Protein AF-A0A7X3KID8-F1 (afdb_monomer)

Nearest PDB structures (foldseek):
  5fii-assembly1_C  TM=5.928E-01  e=1.570E-01  Homo sapiens
  1u8s-assembly1_B  TM=3.971E-01  e=4.363E-02  Vibrio cholerae
  4rbv-assembly2_C  TM=5.758E-01  e=2.565E+00  Salmonella enterica subsp. enterica serovar Typhimurium str. LT2
  3ab4-assembly1_A  TM=4.131E-01  e=4.744E-01  Corynebacterium glutamicum
  3ab4-assembly1_B  TM=3.928E-01  e=7.129E-01  Corynebacterium glutamicum

Secondary structure (DSSP, 8-state):
-PPPP--HHHHHTTHHHHHHHHTT--TT--PPEEEEE-S--SS----SS---S--------S---SSTTT-TT--EE-TTS-EE-HHHHHHTTEEEEEESS--SSTTSPP--EEEEEEEEE-SEEEEEESSHHHHHHHHHHHHH-TT--EEEEEEEE-TTS-EEEEEEE-HHHHHHHHHHHHHHTHHHHTTSEEEE-SSEEEEEEEEEEE-HHHHHHHHHHHHHHTT--TTTT-TT-EEEPTTSEE-SSTTS-EE-EEEE---SSPBPHHHHHHHTT----PPP-------TTSSHHHHHHHHHHSSSSSSS---

Solvent-accessible surface area (backbone atoms only — not comparable to full-atom values): 18826 Å² total; per-residue (Å²): 132,86,79,77,82,90,56,75,70,77,68,33,44,53,38,41,58,51,52,44,45,69,47,70,56,56,98,85,60,57,77,52,72,47,79,42,76,36,50,73,66,85,79,71,92,74,74,99,70,88,84,90,77,88,78,87,87,78,90,80,85,83,92,84,74,67,70,85,79,44,48,84,87,67,86,46,60,46,100,81,71,43,80,48,65,59,68,63,43,35,74,72,27,20,23,54,27,34,38,66,33,49,34,81,44,97,88,50,69,67,83,41,31,24,49,49,57,44,48,37,65,62,30,65,47,77,51,76,26,84,43,70,68,60,44,50,52,54,50,49,56,45,72,69,36,87,81,54,46,68,69,47,78,46,78,48,69,48,101,84,64,30,37,33,44,39,36,34,43,27,72,69,43,30,54,51,50,48,54,53,50,48,67,74,39,38,90,81,46,69,59,26,27,30,32,39,45,91,45,33,37,37,40,32,48,36,32,46,85,23,55,66,85,55,42,44,29,46,31,45,32,49,15,60,76,68,71,21,52,77,79,62,41,54,68,76,46,62,41,79,46,32,54,40,43,44,18,54,43,75,96,62,58,31,75,20,34,73,78,37,80,36,55,90,74,56,39,42,69,67,57,52,34,58,78,64,68,51,75,50,70,71,81,76,76,76,71,82,74,71,66,78,74,69,62,59,58,57,58,55,55,56,61,59,62,68,65,70,75,74,82,81,79,80,133

Sequence (315 aa):
MAAKPYNPMKQYGDHAYQFIKKLGSQKNDRLRFLLVHDAVRRNDYYSASSAFTTFPTMRLQKPFYSLESTSSKLKLLTKRNKPVHVLKHNRNGYAVFMEINDRETKTRSFKTARAQFIDVDLNKISYKFPTKRQLHQSINNILTDPTEQISSFSISRDNKGQYRMLAQRSRRRVAALKQSFLARHEDDINDTMIVETKNGYHIYWVLKDGSLSNFVPIQKALAQKFNSDPMITNLSRAMRIPGFYHMKNPESPFMVKVKQWGRDEPFTQEELVQSLALNPVYATKKGNKVSKRRKVSKLRALRRRGRMSRAKVGR

Foldseek 3Di:
DDDDDDDPLLVFLCQQVLLCVLLVDDPPFDWDKDWAQQADDPDDDDDPDDDPDDDDDDDDDDDDDRNVVRNPPDFDADPVRHTDPVQVSLLVRIFMKIQSFGDRDPPGDTPAQQWQKFADFQFKDKDKALDPVVVVVVVVVLVPPPLFAWDDWDWDADPVRIIMIITTGDQVSLVVVQVVLCVVCVQLQVQWWWKDDSRHIMTIQGADRHDPQVQQQLSQQVCVLSVGDNVSRDSRDIDGGASGWNRNPVVDIDGTHTPDSGHDDGDHSVNSCVSSVTDGDHDDDPPPPPPPVVPVVVVVVVVVVVVVVPPPDDD

Mean predicted aligned error: 12.54 Å

pLDDT: mean 77.85, std 22.41, range [27.14, 98.62]

Structure (mmCIF, N/CA/C/O backbone):
data_AF-A0A7X3KID8-F1
#
_entry.id   AF-A0A7X3KID8-F1
#
loop_
_atom_site.group_PDB
_atom_site.id
_atom_site.type_symbol
_atom_site.label_atom_id
_atom_site.label_alt_id
_atom_site.label_comp_id
_atom_site.label_asym_id
_atom_site.label_entity_id
_atom_site.label_seq_id
_atom_site.pdbx_PDB_ins_code
_atom_site.Cartn_x
_atom_site.Cartn_y
_atom_site.Cartn_z
_atom_site.occupancy
_atom_site.B_iso_or_equiv
_atom_site.auth_seq_id
_atom_site.auth_comp_id
_atom_site.auth_asym_id
_atom_site.auth_atom_id
_atom_site.pdbx_PDB_model_num
ATOM 1 N N . MET A 1 1 ? -36.536 -18.687 -12.209 1.00 37.66 1 MET A N 1
ATOM 2 C CA . MET A 1 1 ? -36.162 -17.396 -11.584 1.00 37.66 1 MET A CA 1
ATOM 3 C C . MET A 1 1 ? -34.956 -16.837 -12.324 1.00 37.66 1 MET A C 1
ATOM 5 O O . MET A 1 1 ? -33.894 -17.437 -12.255 1.00 37.66 1 MET A O 1
ATOM 9 N N . ALA A 1 2 ? -35.116 -15.760 -13.096 1.00 33.47 2 ALA A N 1
ATOM 10 C CA . ALA A 1 2 ? -34.002 -15.162 -13.833 1.00 33.47 2 ALA A CA 1
ATOM 11 C C . ALA A 1 2 ? -33.022 -14.494 -12.854 1.00 33.47 2 ALA A C 1
ATOM 13 O O . ALA A 1 2 ? -33.423 -13.652 -12.045 1.00 33.47 2 ALA A O 1
ATOM 14 N N . ALA A 1 3 ? -31.747 -14.888 -12.905 1.00 38.81 3 ALA A N 1
ATOM 15 C CA . ALA A 1 3 ? -30.688 -14.259 -12.128 1.00 38.81 3 ALA A CA 1
ATOM 16 C C . ALA A 1 3 ? -30.622 -12.764 -12.478 1.00 38.81 3 ALA A C 1
ATOM 18 O O . ALA A 1 3 ? -30.514 -12.391 -13.647 1.00 38.81 3 ALA A O 1
ATOM 19 N N . LYS A 1 4 ? -30.721 -11.897 -11.462 1.00 36.78 4 LYS A N 1
ATOM 20 C CA . LYS A 1 4 ? -30.583 -10.445 -11.643 1.00 36.78 4 LYS A CA 1
ATOM 21 C C . LYS A 1 4 ? -29.231 -10.139 -12.307 1.00 36.78 4 LYS A C 1
ATOM 23 O O . LYS A 1 4 ? -28.229 -10.733 -11.908 1.00 36.78 4 LYS A O 1
ATOM 28 N N . PRO A 1 5 ? -29.169 -9.195 -13.262 1.00 38.47 5 PRO A N 1
ATOM 29 C CA . PRO A 1 5 ? -27.927 -8.870 -13.950 1.00 38.47 5 PRO A CA 1
ATOM 30 C C . PRO A 1 5 ? -26.859 -8.385 -12.959 1.00 38.47 5 PRO A C 1
ATOM 32 O O . PRO A 1 5 ? -27.107 -7.521 -12.112 1.00 38.47 5 PRO A O 1
ATOM 35 N N . TYR A 1 6 ? -25.665 -8.967 -13.075 1.00 37.97 6 TYR A N 1
ATOM 36 C CA . TYR A 1 6 ? -24.471 -8.650 -12.296 1.00 37.97 6 TYR A CA 1
ATOM 37 C C . TYR A 1 6 ? -24.104 -7.166 -12.463 1.00 37.97 6 TYR A C 1
ATOM 39 O O . TYR A 1 6 ? -23.760 -6.720 -13.556 1.00 37.97 6 TYR A O 1
ATOM 47 N N . ASN A 1 7 ? -24.196 -6.385 -11.380 1.00 42.44 7 ASN A N 1
ATOM 48 C CA . ASN A 1 7 ? -23.887 -4.952 -11.373 1.00 42.44 7 ASN A CA 1
ATOM 49 C C . ASN A 1 7 ? -22.718 -4.656 -10.412 1.00 42.44 7 ASN A C 1
ATOM 51 O O . ASN A 1 7 ? -22.954 -4.423 -9.221 1.00 42.44 7 ASN A O 1
ATOM 55 N N . PRO A 1 8 ? -21.469 -4.605 -10.915 1.00 38.56 8 PRO A N 1
ATOM 56 C CA . PRO A 1 8 ? -20.278 -4.323 -10.109 1.00 38.56 8 PRO A CA 1
ATOM 57 C C . PRO A 1 8 ? -20.361 -3.007 -9.324 1.00 38.56 8 PRO A C 1
ATOM 59 O O . PRO A 1 8 ? -19.778 -2.884 -8.251 1.00 38.56 8 PRO A O 1
ATOM 62 N N . MET A 1 9 ? -21.098 -2.004 -9.820 1.00 41.16 9 MET A N 1
ATOM 63 C CA . MET A 1 9 ? -21.150 -0.679 -9.189 1.00 41.16 9 MET A CA 1
ATOM 64 C C . MET A 1 9 ? -22.002 -0.638 -7.916 1.00 41.16 9 MET A C 1
ATOM 66 O O . MET A 1 9 ? -21.758 0.206 -7.057 1.00 41.16 9 MET A O 1
ATOM 70 N N . LYS A 1 10 ? -22.957 -1.565 -7.751 1.00 45.34 10 LYS A N 1
ATOM 71 C CA . LYS A 1 10 ? -23.735 -1.707 -6.507 1.00 45.34 10 LYS A CA 1
ATOM 72 C C . LYS A 1 10 ? -22.890 -2.283 -5.361 1.00 45.34 10 LYS A C 1
ATOM 74 O O . LYS A 1 10 ? -23.214 -2.068 -4.200 1.00 45.34 10 LYS A O 1
ATOM 79 N N . GLN A 1 11 ? -21.804 -2.986 -5.691 1.00 51.78 11 GLN A N 1
ATOM 80 C CA . GLN A 1 11 ? -20.970 -3.719 -4.739 1.00 51.78 11 GLN A CA 1
ATOM 81 C C . GLN A 1 11 ? -20.045 -2.797 -3.927 1.00 51.78 11 GLN A C 1
ATOM 83 O O . GLN A 1 11 ? -19.791 -3.070 -2.761 1.00 51.78 11 GLN A O 1
ATOM 88 N N . TYR A 1 12 ? -19.574 -1.681 -4.503 1.00 60.44 12 TYR A N 1
ATOM 89 C CA . TYR A 1 12 ? -18.468 -0.900 -3.924 1.00 60.44 12 TYR A CA 1
ATOM 90 C C . TYR A 1 12 ? -18.865 0.353 -3.131 1.00 60.44 12 TYR A C 1
ATOM 92 O O . TYR A 1 12 ? -18.010 0.919 -2.452 1.00 60.44 12 TYR A O 1
ATOM 100 N N . GLY A 1 13 ? -20.131 0.786 -3.173 1.00 60.62 13 GLY A N 1
ATOM 101 C CA . GLY A 1 13 ? -20.575 2.028 -2.515 1.00 60.62 13 GLY A CA 1
ATOM 102 C C . GLY A 1 13 ? -20.346 2.044 -0.998 1.00 60.62 13 GLY A C 1
ATOM 103 O O . GLY A 1 13 ? -19.992 3.074 -0.429 1.00 60.62 13 GLY A O 1
ATOM 104 N N . ASP A 1 14 ? -20.441 0.871 -0.369 1.00 72.69 14 ASP A N 1
ATOM 105 C CA . ASP A 1 14 ? -20.213 0.688 1.066 1.00 72.69 14 ASP A CA 1
ATOM 106 C C . ASP A 1 14 ? -18.771 0.298 1.417 1.00 72.69 14 ASP A C 1
ATOM 108 O O . ASP A 1 14 ? -18.419 0.281 2.597 1.00 72.69 14 ASP A O 1
ATOM 112 N N . HIS A 1 15 ? -17.910 0.006 0.433 1.00 84.75 15 HIS A N 1
ATOM 113 C CA . HIS A 1 15 ? -16.570 -0.517 0.708 1.00 84.75 15 HIS A CA 1
ATOM 114 C C . HIS A 1 15 ? -15.739 0.440 1.560 1.00 84.75 15 HIS A C 1
ATOM 116 O O . HIS A 1 15 ? -15.060 -0.013 2.473 1.00 84.75 15 HIS A O 1
ATOM 122 N N . ALA A 1 16 ? -15.812 1.749 1.303 1.00 84.44 16 ALA A N 1
ATOM 123 C CA . ALA A 1 16 ? -15.099 2.739 2.106 1.00 84.44 16 ALA A CA 1
ATOM 124 C C . ALA A 1 16 ? -15.536 2.688 3.579 1.00 84.44 16 ALA A C 1
ATOM 126 O O . ALA A 1 16 ? -14.699 2.661 4.478 1.00 84.44 16 ALA A O 1
ATOM 127 N N . TYR A 1 17 ? -16.847 2.637 3.826 1.00 83.69 17 TYR A N 1
ATOM 128 C CA . TYR A 1 17 ? -17.409 2.591 5.173 1.00 83.69 17 TYR A CA 1
ATOM 129 C C . TYR A 1 17 ? -17.052 1.284 5.892 1.00 83.69 17 TYR A C 1
ATOM 131 O O . TYR A 1 17 ? -16.573 1.320 7.023 1.00 83.69 17 TYR A O 1
ATOM 139 N N . GLN A 1 18 ? -17.222 0.139 5.228 1.00 87.62 18 GLN A N 1
ATOM 140 C CA . GLN A 1 18 ? -16.898 -1.165 5.811 1.00 87.62 18 GLN A CA 1
ATOM 141 C C . GLN A 1 18 ? -15.394 -1.327 6.049 1.00 87.62 18 GLN A C 1
ATOM 143 O O . GLN A 1 18 ? -14.999 -1.859 7.078 1.00 87.62 18 GLN A O 1
ATOM 148 N N . PHE A 1 19 ? -14.548 -0.794 5.164 1.00 91.44 19 PHE A N 1
ATOM 149 C CA . PHE A 1 19 ? -13.093 -0.747 5.345 1.00 91.44 19 PHE A CA 1
ATOM 150 C C . PHE A 1 19 ? -12.707 0.036 6.597 1.00 91.44 19 PHE A C 1
ATOM 152 O O . PHE A 1 19 ? -11.942 -0.445 7.428 1.00 91.44 19 PHE A O 1
ATOM 159 N N . ILE A 1 20 ? -13.294 1.218 6.772 1.00 88.12 20 ILE A N 1
ATOM 160 C CA . ILE A 1 20 ? -13.081 2.049 7.958 1.00 88.12 20 ILE A CA 1
ATOM 161 C C . ILE A 1 20 ? -13.555 1.331 9.229 1.00 88.12 20 ILE A C 1
ATOM 163 O O . ILE A 1 20 ? -12.844 1.333 10.237 1.00 88.12 20 ILE A O 1
ATOM 167 N N . LYS A 1 21 ? -14.725 0.683 9.174 1.00 87.56 21 LYS A N 1
ATOM 168 C CA . LYS A 1 21 ? -15.266 -0.109 10.284 1.00 87.56 21 LYS A CA 1
ATOM 169 C C . LYS A 1 21 ? -14.356 -1.292 10.626 1.00 87.56 21 LYS A C 1
ATOM 171 O O . LYS A 1 21 ? -14.076 -1.508 11.800 1.00 87.56 21 LYS A O 1
ATOM 176 N N . LYS A 1 22 ? -13.853 -2.019 9.621 1.00 92.00 22 LYS A N 1
ATOM 177 C CA . LYS A 1 22 ? -12.941 -3.160 9.799 1.00 92.00 22 LYS A CA 1
ATOM 178 C C . LYS A 1 22 ? -11.612 -2.735 10.424 1.00 92.00 22 LYS A C 1
ATOM 180 O O . LYS A 1 22 ? -11.078 -3.478 11.228 1.00 92.00 22 LYS A O 1
ATOM 185 N N . LEU A 1 23 ? -11.135 -1.513 10.166 1.00 91.56 23 LEU A N 1
ATOM 186 C CA . LEU A 1 23 ? -9.992 -0.905 10.873 1.00 91.56 23 LEU A CA 1
ATOM 187 C C . LEU A 1 23 ? -10.287 -0.521 12.344 1.00 91.56 23 LEU A C 1
ATOM 189 O O . LEU A 1 23 ? -9.485 0.173 12.972 1.00 91.56 23 LEU A O 1
ATOM 193 N N . GLY A 1 24 ? -11.445 -0.898 12.893 1.00 86.62 24 GLY A N 1
ATOM 194 C CA . GLY A 1 24 ? -11.832 -0.611 14.277 1.00 86.62 24 GLY A CA 1
ATOM 195 C C . GLY A 1 24 ? -12.160 0.862 14.535 1.00 86.62 24 GLY A C 1
ATOM 196 O O . GLY A 1 24 ? -12.045 1.332 15.667 1.00 86.62 24 GLY A O 1
ATOM 197 N N . SER A 1 25 ? -12.517 1.624 13.494 1.00 82.56 25 SER A N 1
ATOM 198 C CA . SER A 1 25 ? -12.883 3.039 13.648 1.00 82.56 25 SER A CA 1
ATOM 199 C C . SER A 1 25 ? -14.266 3.178 14.280 1.00 82.56 25 SER A C 1
ATOM 201 O O . SER A 1 25 ? -15.235 2.575 13.817 1.00 82.56 25 SER A O 1
ATOM 203 N N . GLN A 1 26 ? -14.359 4.002 15.320 1.00 72.19 26 GLN A N 1
ATOM 204 C CA . GLN A 1 26 ? -15.586 4.282 16.057 1.00 72.19 26 GLN A CA 1
ATOM 205 C C . GLN A 1 26 ? -16.342 5.469 15.449 1.00 72.19 26 GLN A C 1
ATOM 207 O O . GLN A 1 26 ? -15.783 6.298 14.731 1.00 72.19 26 GLN A O 1
ATOM 212 N N . LYS A 1 27 ? -17.639 5.587 15.767 1.00 68.44 27 LYS A N 1
ATOM 213 C CA . LYS A 1 27 ? -18.542 6.612 15.203 1.00 68.44 27 LYS A CA 1
ATOM 214 C C . LYS A 1 27 ? -18.042 8.054 15.387 1.00 68.44 27 LYS A C 1
ATOM 216 O O . LYS A 1 27 ? -18.333 8.902 14.547 1.00 68.44 27 LYS A O 1
ATOM 221 N N . ASN A 1 28 ? -17.301 8.320 16.462 1.00 68.88 28 ASN A N 1
ATOM 222 C CA . ASN A 1 28 ? -16.820 9.657 16.819 1.00 68.88 28 ASN A CA 1
ATOM 223 C C . ASN A 1 28 ? -15.339 9.886 16.470 1.00 68.88 28 ASN A C 1
ATOM 225 O O . ASN A 1 28 ? -14.797 10.948 16.786 1.00 68.88 28 ASN A O 1
ATOM 229 N N . ASP A 1 29 ? -14.685 8.922 15.817 1.00 71.62 29 ASP A N 1
ATOM 230 C CA . ASP A 1 29 ? -13.279 9.044 15.448 1.00 71.62 29 ASP A CA 1
ATOM 231 C C . ASP A 1 29 ? -13.085 10.104 14.359 1.00 71.62 29 ASP A C 1
ATOM 233 O O . ASP A 1 29 ? -13.835 10.203 13.383 1.00 71.62 29 ASP A O 1
ATOM 237 N N . ARG A 1 30 ? -12.029 10.910 14.507 1.00 72.12 30 ARG A N 1
ATOM 238 C CA . ARG A 1 30 ? -11.655 11.931 13.522 1.00 72.12 30 ARG A CA 1
ATOM 239 C C . ARG A 1 30 ? -10.640 11.368 12.541 1.00 72.12 30 ARG A C 1
ATOM 241 O O . ARG A 1 30 ? -9.434 11.488 12.730 1.00 72.12 30 ARG A O 1
ATOM 248 N N . LEU A 1 31 ? -11.142 10.817 11.445 1.00 78.81 31 LEU A N 1
ATOM 249 C CA . LEU A 1 31 ? -10.305 10.285 10.375 1.00 78.81 31 LEU A CA 1
ATOM 250 C C . LEU A 1 31 ? -9.796 11.394 9.452 1.00 78.81 31 LEU A C 1
ATOM 252 O O . LEU A 1 31 ? -10.515 12.334 9.097 1.00 78.81 31 LEU A O 1
ATOM 256 N N . ARG A 1 32 ? -8.533 11.283 9.034 1.00 81.38 32 ARG A N 1
ATOM 257 C CA . ARG A 1 32 ? -7.894 12.271 8.161 1.00 81.38 32 ARG A CA 1
ATOM 258 C C . ARG A 1 32 ? -7.859 11.776 6.728 1.00 81.38 32 ARG A C 1
ATOM 260 O O . ARG A 1 32 ? -7.153 10.824 6.413 1.00 81.38 32 ARG A O 1
ATOM 267 N N . PHE A 1 33 ? -8.560 12.497 5.860 1.00 84.19 33 PHE A N 1
ATOM 268 C CA . PHE A 1 33 ? -8.566 12.256 4.424 1.00 84.19 33 PHE A CA 1
ATOM 269 C C . PHE A 1 33 ? -7.710 13.284 3.688 1.00 84.19 33 PHE A C 1
ATOM 271 O O . PHE A 1 33 ? -7.616 14.447 4.095 1.00 84.19 33 PHE A O 1
ATOM 278 N N . LEU A 1 34 ? -7.099 12.854 2.588 1.00 84.06 34 LEU A N 1
ATOM 279 C CA . LEU A 1 34 ? -6.395 13.716 1.650 1.00 84.06 34 LEU A CA 1
ATOM 280 C C . LEU A 1 34 ? -6.985 13.518 0.257 1.00 84.06 34 LEU A C 1
ATOM 282 O O . LEU A 1 34 ? -7.143 12.390 -0.206 1.00 84.06 34 LEU A O 1
ATOM 286 N N . LEU A 1 35 ? -7.287 14.631 -0.406 1.00 82.44 35 LEU A N 1
ATOM 287 C CA . LEU A 1 35 ? -7.651 14.657 -1.816 1.00 82.44 35 LEU A CA 1
ATOM 288 C C . LEU A 1 35 ? -6.434 15.139 -2.594 1.00 82.44 35 LEU A C 1
ATOM 290 O O . LEU A 1 35 ? -5.970 16.259 -2.383 1.00 82.44 35 LEU A O 1
ATOM 294 N N . VAL A 1 36 ? -5.912 14.288 -3.468 1.00 81.94 36 VAL A N 1
ATOM 295 C CA . VAL A 1 36 ? -4.728 14.585 -4.279 1.00 81.94 36 VAL A CA 1
ATOM 296 C C . VAL A 1 36 ? -5.147 14.570 -5.736 1.00 81.94 36 VAL A C 1
ATOM 298 O O . VAL A 1 36 ? -5.698 13.574 -6.195 1.00 81.94 36 VAL A O 1
ATOM 301 N N . HIS A 1 37 ? -4.920 15.667 -6.458 1.00 81.38 37 HIS A N 1
ATOM 302 C CA . HIS A 1 37 ? -5.191 15.699 -7.891 1.00 81.38 37 HIS A CA 1
ATOM 303 C C . HIS A 1 37 ? -4.192 14.780 -8.596 1.00 81.38 37 HIS A C 1
ATOM 305 O O . HIS A 1 37 ? -2.991 15.037 -8.596 1.00 81.38 37 HIS A O 1
ATOM 311 N N . ASP A 1 38 ? -4.691 13.672 -9.127 1.00 66.44 38 ASP A N 1
ATOM 312 C CA . ASP A 1 38 ? -3.869 12.525 -9.508 1.00 66.44 38 ASP A CA 1
ATOM 313 C C . ASP A 1 38 ? -3.385 12.656 -10.968 1.00 66.44 38 ASP A C 1
ATOM 315 O O . ASP A 1 38 ? -2.342 12.109 -11.332 1.00 66.44 38 ASP A O 1
ATOM 319 N N . ALA A 1 39 ? -4.117 13.402 -11.808 1.00 59.53 39 ALA A N 1
ATOM 320 C CA . ALA A 1 39 ? -3.765 13.611 -13.208 1.00 59.53 39 ALA A CA 1
ATOM 321 C C . ALA A 1 39 ? -2.534 14.521 -13.335 1.00 59.53 39 ALA A C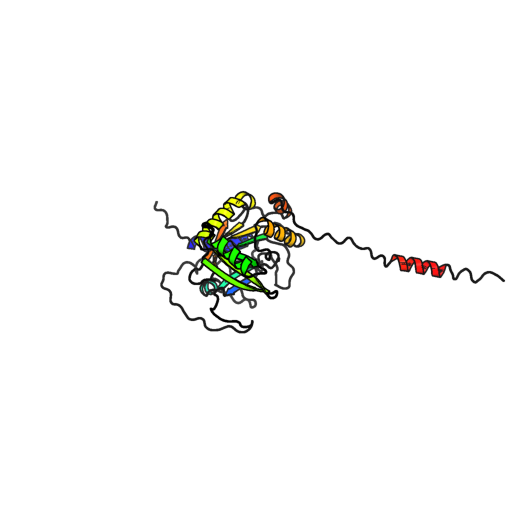 1
ATOM 323 O O . ALA A 1 39 ? -2.536 15.673 -12.894 1.00 59.53 39 ALA A O 1
ATOM 324 N N . VAL A 1 40 ? -1.486 13.983 -13.958 1.00 49.72 40 VAL A N 1
ATOM 325 C CA . VAL A 1 40 ? -0.279 14.719 -14.340 1.00 49.72 40 VAL A CA 1
ATOM 326 C C . VAL A 1 40 ? -0.681 15.744 -15.402 1.00 49.72 40 VAL A C 1
ATOM 328 O O . VAL A 1 40 ? -1.060 15.354 -16.506 1.00 49.72 40 VAL A O 1
ATOM 331 N N . ARG A 1 41 ? -0.598 17.049 -15.102 1.00 39.25 41 ARG A N 1
ATOM 332 C CA . ARG A 1 41 ? -0.498 18.047 -16.175 1.00 39.25 41 ARG A CA 1
ATOM 333 C C . ARG A 1 41 ? 0.802 17.741 -16.920 1.00 39.25 41 ARG A C 1
ATOM 335 O O . ARG A 1 41 ? 1.871 17.716 -16.312 1.00 39.25 41 ARG A O 1
ATOM 342 N N . ARG A 1 42 ? 0.705 17.416 -18.214 1.00 36.06 42 ARG A N 1
ATOM 343 C CA . ARG A 1 42 ? 1.860 17.497 -19.116 1.00 36.06 42 ARG A CA 1
ATOM 344 C C . ARG A 1 42 ? 2.372 18.935 -19.001 1.00 36.06 42 ARG A C 1
ATOM 346 O O . ARG A 1 42 ? 1.595 19.840 -19.271 1.00 36.06 42 ARG A O 1
ATOM 353 N N . ASN A 1 43 ? 3.626 19.078 -18.577 1.00 34.44 43 ASN A N 1
ATOM 354 C CA . ASN A 1 43 ? 4.301 20.325 -18.210 1.00 34.44 43 ASN A CA 1
ATOM 355 C C . ASN A 1 43 ? 3.700 21.042 -16.992 1.00 34.44 43 ASN A C 1
ATOM 357 O O . ASN A 1 43 ? 2.578 21.528 -17.015 1.00 34.44 43 ASN A O 1
ATOM 361 N N . ASP A 1 44 ? 4.441 21.034 -15.884 1.00 31.95 44 ASP A N 1
ATOM 362 C CA . ASP A 1 44 ? 5.073 22.255 -15.372 1.00 31.95 44 ASP A CA 1
ATOM 363 C C . ASP A 1 44 ? 5.784 21.956 -14.044 1.00 31.95 44 ASP A C 1
ATOM 365 O O . ASP A 1 44 ? 5.199 21.509 -13.054 1.00 31.95 44 ASP A O 1
ATOM 369 N N . TYR A 1 45 ? 7.091 22.218 -14.036 1.00 37.88 45 TYR A N 1
ATOM 370 C CA . TYR A 1 45 ? 7.747 22.771 -12.857 1.00 37.88 45 TYR A CA 1
ATOM 371 C C . TYR A 1 45 ? 6.914 23.977 -12.426 1.00 37.88 45 TYR A C 1
ATOM 373 O O . TYR A 1 45 ? 6.758 24.848 -13.254 1.00 37.88 45 TYR A O 1
ATOM 381 N N . TYR A 1 46 ? 6.371 24.029 -11.209 1.00 30.75 46 TYR A N 1
ATOM 382 C CA . TYR A 1 46 ? 6.381 25.218 -10.343 1.00 30.75 46 TYR A CA 1
ATOM 383 C C . TYR A 1 46 ? 5.722 24.895 -8.994 1.00 30.75 46 TYR A C 1
ATOM 385 O O . TYR A 1 46 ? 4.595 24.417 -8.892 1.00 30.75 46 TYR A O 1
ATOM 393 N N . SER A 1 47 ? 6.525 25.120 -7.958 1.00 27.95 47 SER A N 1
ATOM 394 C CA . SER A 1 47 ? 6.212 25.769 -6.688 1.00 27.95 47 SER A CA 1
ATOM 395 C C . SER A 1 47 ? 4.801 25.631 -6.111 1.00 27.95 47 SER A C 1
ATOM 397 O O . SER A 1 47 ? 3.805 26.131 -6.624 1.00 27.95 47 SER A O 1
ATOM 399 N N . ALA A 1 48 ? 4.768 25.048 -4.915 1.00 37.16 48 ALA A N 1
ATOM 400 C CA . ALA A 1 48 ? 3.641 25.062 -4.003 1.00 37.16 48 ALA A CA 1
ATOM 401 C C . ALA A 1 48 ? 3.232 26.497 -3.626 1.00 37.16 48 ALA A C 1
ATOM 403 O O . ALA A 1 48 ? 3.763 27.070 -2.682 1.00 37.16 48 ALA A O 1
ATOM 404 N N . SER A 1 49 ? 2.286 27.079 -4.351 1.00 33.38 49 SER A N 1
ATOM 405 C CA . SER A 1 49 ? 1.290 28.048 -3.869 1.00 33.38 49 SER A CA 1
ATOM 406 C C . SER A 1 49 ? 0.500 28.566 -5.070 1.00 33.38 49 SER A C 1
ATOM 408 O O . SER A 1 49 ? 1.070 28.865 -6.106 1.00 33.38 49 SER A O 1
ATOM 410 N N . SER A 1 50 ? -0.822 28.666 -4.922 1.00 34.12 50 SER A N 1
ATOM 411 C CA . SER A 1 50 ? -1.787 29.146 -5.930 1.00 34.12 50 SER A CA 1
ATOM 412 C C . SER A 1 50 ? -2.030 28.230 -7.147 1.00 34.12 50 SER A C 1
ATOM 414 O O . SER A 1 50 ? -1.396 28.326 -8.183 1.00 34.12 50 SER A O 1
ATOM 416 N N . ALA A 1 51 ? -3.030 27.350 -7.046 1.00 31.58 51 ALA A N 1
ATOM 417 C CA . ALA A 1 51 ? -3.678 26.765 -8.226 1.00 31.58 51 ALA A CA 1
ATOM 418 C C . ALA A 1 51 ? -5.138 26.394 -7.914 1.00 31.58 51 ALA A C 1
ATOM 420 O O . ALA A 1 51 ? -5.566 25.248 -8.034 1.00 31.58 51 ALA A O 1
ATOM 421 N N . PHE A 1 52 ? -5.911 27.384 -7.462 1.00 37.56 52 PHE A N 1
ATOM 422 C CA . PHE A 1 52 ? -7.339 27.420 -7.760 1.00 37.56 52 PHE A CA 1
ATOM 423 C C . PHE A 1 52 ? -7.471 28.188 -9.070 1.00 37.56 52 PHE A C 1
ATOM 425 O O . PHE A 1 52 ? -7.235 29.388 -9.059 1.00 37.56 52 PHE A O 1
ATOM 432 N N . THR A 1 53 ? -7.777 27.497 -10.170 1.00 35.75 53 THR A N 1
ATOM 433 C CA . THR A 1 53 ? -8.695 27.901 -11.259 1.00 35.75 53 THR A CA 1
ATOM 434 C C . THR A 1 53 ? -8.434 27.089 -12.533 1.00 35.75 53 THR A C 1
ATOM 436 O O . THR A 1 53 ? -7.301 26.759 -12.881 1.00 35.75 53 THR A O 1
ATOM 439 N N . THR A 1 54 ? -9.544 26.786 -13.215 1.00 36.38 54 THR A N 1
ATOM 440 C CA . THR A 1 54 ? -9.674 26.336 -14.614 1.00 36.38 54 THR A CA 1
ATOM 441 C C . THR A 1 54 ? -9.064 24.981 -14.999 1.00 36.38 54 THR A C 1
ATOM 443 O O . THR A 1 54 ? -7.879 24.845 -15.298 1.00 36.38 54 THR A O 1
ATOM 446 N N . PHE A 1 55 ? -9.938 23.971 -15.088 1.00 31.47 55 PHE A N 1
ATOM 447 C CA . PHE A 1 55 ? -9.723 22.780 -15.912 1.00 31.47 55 PHE A CA 1
ATOM 448 C C . PHE A 1 55 ? -10.747 22.780 -17.057 1.00 31.47 55 PHE A C 1
ATOM 450 O O . PHE A 1 55 ? -11.916 23.079 -16.795 1.00 31.47 55 PHE A O 1
ATOM 457 N N . PRO A 1 56 ? -10.342 22.459 -18.300 1.00 35.25 56 PRO A N 1
ATOM 458 C CA . PRO A 1 56 ? -11.257 22.417 -19.430 1.00 35.25 56 PRO A CA 1
ATOM 459 C C . PRO A 1 56 ? -12.274 21.286 -19.242 1.00 35.25 56 PRO A C 1
ATOM 461 O O . PRO A 1 56 ? -11.937 20.152 -18.898 1.00 35.25 56 PRO A O 1
ATOM 464 N N . THR A 1 57 ? -13.540 21.628 -19.446 1.00 27.14 57 THR A N 1
ATOM 465 C CA . THR A 1 57 ? -14.692 20.727 -19.434 1.00 27.14 57 THR A CA 1
ATOM 466 C C . THR A 1 57 ? -14.595 19.688 -20.548 1.00 27.14 57 THR A C 1
ATOM 468 O O . THR A 1 57 ? -14.476 20.044 -21.716 1.00 27.14 57 THR A O 1
ATOM 471 N N . MET A 1 58 ? -14.739 18.408 -20.197 1.00 33.00 58 MET A N 1
ATOM 472 C CA . MET A 1 58 ? -14.962 17.317 -21.146 1.00 33.00 58 MET A CA 1
ATOM 473 C C . MET A 1 58 ? -16.405 16.815 -21.005 1.00 33.00 58 MET A C 1
ATOM 475 O O . MET A 1 58 ? -16.866 16.508 -19.902 1.00 33.00 58 MET A O 1
ATOM 479 N N . ARG A 1 59 ? -17.133 16.761 -22.124 1.00 28.88 59 ARG A N 1
ATOM 480 C CA . ARG A 1 59 ? -18.519 16.280 -22.205 1.00 28.88 59 ARG A CA 1
ATOM 481 C C . ARG A 1 59 ? -18.512 14.748 -22.235 1.00 28.88 59 ARG A C 1
ATOM 483 O O . ARG A 1 59 ? -17.815 14.170 -23.059 1.00 28.88 59 ARG A O 1
ATOM 490 N N . LEU A 1 60 ? -19.293 14.096 -21.372 1.00 32.31 60 LEU A N 1
ATOM 491 C CA . LEU A 1 60 ? -19.484 12.639 -21.394 1.00 32.31 60 LEU A CA 1
ATOM 492 C C . LEU A 1 60 ? -20.975 12.294 -21.452 1.00 32.31 60 LEU A C 1
ATOM 494 O O . LEU A 1 60 ? -21.782 12.875 -20.722 1.00 32.31 60 LEU A O 1
ATOM 498 N N . GLN A 1 61 ? -21.311 11.351 -22.333 1.00 28.02 61 GLN A N 1
ATOM 499 C CA . GLN A 1 61 ? -22.654 10.810 -22.529 1.00 28.02 61 GLN A CA 1
ATOM 500 C C . GLN A 1 61 ? -23.019 9.763 -21.456 1.00 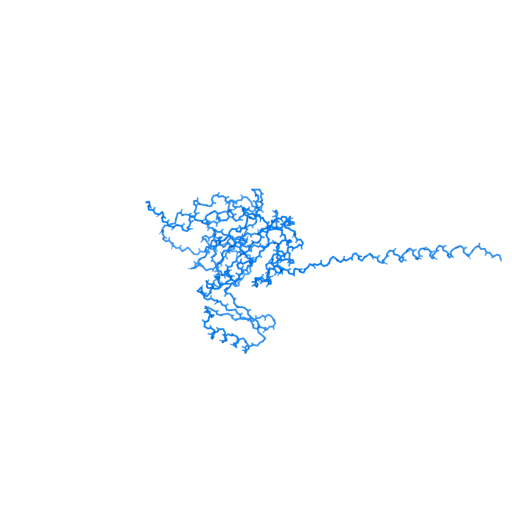28.02 61 GLN A C 1
ATOM 502 O O . GLN A 1 61 ? -22.163 9.136 -20.833 1.00 28.02 61 GLN A O 1
ATOM 507 N N . LYS A 1 62 ? -24.330 9.672 -21.210 1.00 32.12 62 LYS A N 1
ATOM 508 C CA . LYS A 1 62 ? -25.060 8.942 -20.156 1.00 32.12 62 LYS A CA 1
ATOM 509 C C . LYS A 1 62 ? -25.197 7.416 -20.422 1.00 32.12 62 LYS A C 1
ATOM 511 O O . LYS A 1 62 ? -24.918 7.003 -21.541 1.00 32.12 62 LYS A O 1
ATOM 516 N N . PRO A 1 63 ? -25.709 6.614 -19.446 1.00 45.06 63 PRO A N 1
ATOM 517 C CA . PRO A 1 63 ? -26.277 7.039 -18.160 1.00 45.06 63 PRO A CA 1
ATOM 518 C C . PRO A 1 63 ? -25.434 6.735 -16.916 1.00 45.06 63 PRO A C 1
ATOM 520 O O . PRO A 1 63 ? -24.961 5.629 -16.676 1.00 45.06 63 PRO A O 1
ATOM 523 N N . PHE A 1 64 ? -25.351 7.781 -16.089 1.00 48.25 64 PHE A N 1
ATOM 524 C CA . PHE A 1 64 ? -24.676 7.910 -14.801 1.00 48.25 64 PHE A CA 1
ATOM 525 C C . PHE A 1 64 ? -25.737 8.179 -13.719 1.00 48.25 64 PHE A C 1
ATOM 527 O O . PHE A 1 64 ? -26.183 9.315 -13.586 1.00 48.25 64 PHE A O 1
ATOM 534 N N . TYR A 1 65 ? -26.132 7.156 -12.952 1.00 36.66 65 TYR A N 1
ATOM 535 C CA . TYR A 1 65 ? -27.078 7.310 -11.827 1.00 36.66 65 TYR A CA 1
ATOM 536 C C . TYR A 1 65 ? -26.657 6.596 -10.521 1.00 36.66 65 TYR A C 1
ATOM 538 O O . TYR A 1 65 ? -27.310 6.780 -9.504 1.00 36.66 65 TYR A O 1
ATOM 546 N N . SER A 1 66 ? -25.570 5.812 -10.485 1.00 41.72 66 SER A N 1
ATOM 547 C CA . SER A 1 66 ? -25.320 4.866 -9.373 1.00 41.72 66 SER A CA 1
ATOM 548 C C . SER A 1 66 ? -24.323 5.308 -8.292 1.00 41.72 66 SER A C 1
ATOM 550 O O . SER A 1 66 ? -24.299 4.717 -7.212 1.00 41.72 66 SER A O 1
ATOM 552 N N . LEU A 1 67 ? -23.484 6.319 -8.538 1.00 38.19 67 LEU A N 1
ATOM 553 C CA . LEU A 1 67 ? -22.474 6.744 -7.555 1.00 38.19 67 LEU A CA 1
ATOM 554 C C . LEU A 1 67 ? -23.047 7.701 -6.500 1.00 38.19 67 LEU A C 1
ATOM 556 O O . LEU A 1 67 ? -22.709 7.576 -5.327 1.00 38.19 67 LEU A O 1
ATOM 560 N N . GLU A 1 68 ? -23.947 8.613 -6.880 1.00 38.31 68 GLU A N 1
ATOM 561 C CA . GLU A 1 68 ? -24.462 9.653 -5.972 1.00 38.31 68 GLU A CA 1
ATOM 562 C C . GLU A 1 68 ? -25.475 9.126 -4.939 1.00 38.31 68 GLU A C 1
ATOM 564 O O . GLU A 1 68 ? -25.562 9.677 -3.845 1.00 38.31 68 GLU A O 1
ATOM 569 N N . SER A 1 69 ? -26.179 8.021 -5.216 1.00 40.81 69 SER A N 1
ATOM 570 C CA . SER A 1 69 ? -27.177 7.448 -4.297 1.00 40.81 69 SER A CA 1
ATOM 571 C C . SER A 1 69 ? -26.598 6.580 -3.169 1.00 40.81 69 SER A C 1
ATOM 573 O O . SER A 1 69 ? -27.336 6.188 -2.270 1.00 40.81 69 SER A O 1
ATOM 575 N N . THR A 1 70 ? -25.303 6.236 -3.209 1.00 46.09 70 THR A N 1
ATOM 576 C CA . THR A 1 70 ? -24.786 5.050 -2.486 1.00 46.09 70 THR A CA 1
ATOM 577 C C . THR A 1 70 ? -23.701 5.368 -1.445 1.00 46.09 70 THR A C 1
ATOM 579 O O . THR A 1 70 ? -23.342 4.502 -0.658 1.00 46.09 70 THR A O 1
ATOM 582 N N . SER A 1 71 ? -23.207 6.614 -1.372 1.00 48.25 71 SER A N 1
ATOM 583 C CA . SER A 1 71 ? -22.171 7.039 -0.407 1.00 48.25 71 SER A CA 1
ATOM 584 C C . SER A 1 71 ? -22.708 7.883 0.762 1.00 48.25 71 SER A C 1
ATOM 586 O O . SER A 1 71 ? -21.986 8.717 1.312 1.00 48.25 71 SER A O 1
ATOM 588 N N . SER A 1 72 ? -23.976 7.722 1.144 1.00 48.81 72 SER A N 1
ATOM 589 C CA . SER A 1 72 ? -24.625 8.552 2.177 1.00 48.81 72 SER A CA 1
ATOM 590 C C . SER A 1 72 ? -24.058 8.360 3.594 1.00 48.81 72 SER A C 1
ATOM 592 O O . SER A 1 72 ? -24.320 9.177 4.477 1.00 48.81 72 SER A O 1
ATOM 594 N N . LYS A 1 73 ? -23.254 7.310 3.819 1.00 60.19 73 LYS A N 1
ATOM 595 C CA . LYS A 1 73 ? -22.747 6.914 5.146 1.00 60.19 73 LYS A CA 1
ATOM 596 C C . LYS A 1 73 ? -21.483 7.651 5.600 1.00 60.19 73 LYS A C 1
ATOM 598 O O . LYS A 1 73 ? -21.188 7.647 6.791 1.00 60.19 73 LYS A O 1
ATOM 603 N N . LEU A 1 74 ? -20.737 8.286 4.693 1.00 64.88 74 LEU A N 1
ATOM 604 C CA . LEU A 1 74 ? -19.517 9.029 5.029 1.00 64.88 74 LEU A CA 1
ATOM 605 C C . LEU A 1 74 ? -19.674 10.502 4.657 1.00 64.88 74 LEU A C 1
ATOM 607 O O . LEU A 1 74 ? -19.687 10.867 3.483 1.00 64.88 74 LEU A O 1
ATOM 611 N N . LYS A 1 75 ? -19.747 11.364 5.673 1.00 67.88 75 LYS A N 1
ATOM 612 C CA . LYS A 1 75 ? -19.710 12.819 5.500 1.00 67.88 75 LYS A CA 1
ATOM 613 C C . LYS A 1 75 ? -18.298 13.310 5.785 1.00 67.88 75 LYS A C 1
ATOM 615 O O . LYS A 1 75 ? -17.859 13.290 6.931 1.00 67.88 75 LYS A O 1
ATOM 620 N N . LEU A 1 76 ? -17.588 13.754 4.749 1.00 72.88 76 LEU A N 1
ATOM 621 C CA . LEU A 1 76 ? -16.297 14.413 4.932 1.00 72.88 76 LEU A CA 1
ATOM 622 C C . LEU A 1 76 ? -16.493 15.913 5.100 1.00 72.88 76 LEU A C 1
ATOM 624 O O . LEU A 1 76 ? -17.283 16.532 4.387 1.00 72.88 76 LEU A O 1
ATOM 628 N N . LEU A 1 77 ? -15.750 16.487 6.040 1.00 73.31 77 LEU A N 1
ATOM 629 C CA . LEU A 1 77 ? -15.792 17.905 6.360 1.00 73.31 77 LEU A CA 1
ATOM 630 C C . LEU A 1 77 ? -14.414 18.532 6.149 1.00 73.31 77 LEU A C 1
ATOM 632 O O . LEU A 1 77 ? -13.373 17.923 6.400 1.00 73.31 77 LEU A O 1
ATOM 636 N N . THR A 1 78 ? -14.405 19.785 5.709 1.00 75.19 78 THR A N 1
ATOM 637 C CA . THR A 1 78 ? -13.209 20.630 5.756 1.00 75.19 78 THR A CA 1
ATOM 638 C C . THR A 1 78 ? -12.863 20.983 7.206 1.00 75.19 78 THR A C 1
ATOM 640 O O . THR A 1 78 ? -13.677 20.834 8.114 1.00 75.19 78 THR A O 1
ATOM 643 N N . LYS A 1 79 ? -11.683 21.581 7.428 1.00 68.69 79 LYS A N 1
ATOM 644 C CA . LYS A 1 79 ? -11.297 22.126 8.744 1.00 68.69 79 LYS A CA 1
ATOM 645 C C . LYS A 1 79 ? -12.273 23.174 9.302 1.00 68.69 79 LYS A C 1
ATOM 647 O O . LYS A 1 79 ? -12.253 23.426 10.497 1.00 68.69 79 LYS A O 1
ATOM 652 N N . ARG A 1 80 ? -13.088 23.801 8.445 1.00 74.12 80 ARG A N 1
ATOM 653 C CA . ARG A 1 80 ? -14.099 24.804 8.817 1.00 74.12 80 ARG A CA 1
ATOM 654 C C . ARG A 1 80 ? -15.511 24.200 8.890 1.00 74.12 80 ARG A C 1
ATOM 656 O O . ARG A 1 80 ? -16.478 24.912 8.662 1.00 74.12 80 ARG A O 1
ATOM 663 N N . ASN A 1 81 ? -15.628 22.883 9.095 1.00 73.69 81 ASN A N 1
ATOM 664 C CA . ASN A 1 81 ? -16.888 22.125 9.139 1.00 73.69 81 ASN A CA 1
ATOM 665 C C . ASN A 1 81 ? -17.772 22.230 7.882 1.00 73.69 81 ASN A C 1
ATOM 667 O O . ASN A 1 81 ? -18.944 21.870 7.913 1.00 73.69 81 ASN A O 1
ATOM 671 N N . LYS A 1 82 ? -17.216 22.673 6.747 1.00 75.38 82 LYS A N 1
ATOM 672 C CA . LYS A 1 82 ? -17.951 22.679 5.473 1.00 75.38 82 LYS A CA 1
ATOM 673 C C . LYS A 1 82 ? -17.986 21.273 4.863 1.00 75.38 82 LYS A C 1
ATOM 675 O O . LYS A 1 82 ? -16.913 20.665 4.803 1.00 75.38 82 LYS A O 1
ATOM 680 N N . PRO A 1 83 ? -19.139 20.780 4.377 1.00 76.12 83 PRO A N 1
ATOM 681 C CA . PRO A 1 83 ? -19.231 19.502 3.673 1.00 76.12 83 PRO A CA 1
ATOM 682 C C . PRO A 1 83 ? -18.316 19.422 2.44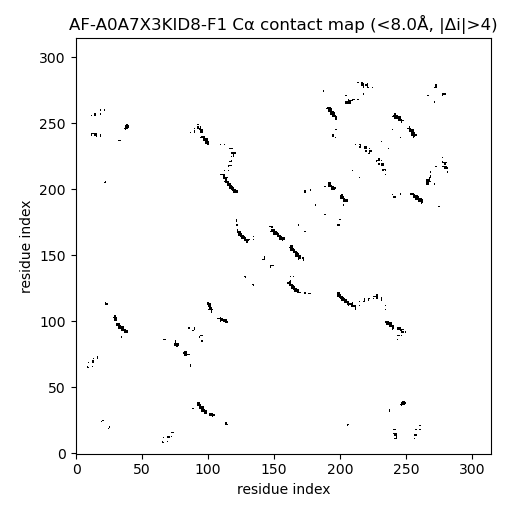6 1.00 76.12 83 PRO A C 1
ATOM 684 O O . PRO A 1 83 ? -18.144 20.401 1.720 1.00 76.12 83 PRO A O 1
ATOM 687 N N . VAL A 1 84 ? -17.744 18.242 2.206 1.00 76.44 84 VAL A N 1
ATOM 688 C CA . VAL A 1 84 ? -16.928 17.924 1.028 1.00 76.44 84 VAL A CA 1
ATOM 689 C C . VAL A 1 84 ? -17.624 16.835 0.217 1.00 76.44 84 VAL A C 1
ATOM 691 O O . VAL A 1 84 ? -17.801 15.711 0.685 1.00 76.44 84 VAL A O 1
ATOM 694 N N . HIS A 1 85 ? -17.969 17.144 -1.034 1.00 81.62 85 HIS A N 1
ATOM 695 C CA . HIS A 1 85 ? -18.538 16.176 -1.974 1.00 81.62 85 HIS A CA 1
ATOM 696 C C . HIS A 1 85 ? -17.429 15.310 -2.583 1.00 81.62 85 HIS A C 1
ATOM 698 O O . HIS A 1 85 ? -16.953 15.556 -3.691 1.00 81.62 85 HIS A O 1
ATOM 704 N N . VAL A 1 86 ? -16.993 14.297 -1.838 1.00 78.25 86 VAL A N 1
ATOM 705 C CA . VAL A 1 86 ? -15.830 13.457 -2.176 1.00 78.25 86 VAL A CA 1
ATOM 706 C C . VAL A 1 86 ? -15.948 12.816 -3.556 1.00 78.25 86 VAL A C 1
ATOM 708 O O . VAL A 1 86 ? -14.995 12.847 -4.326 1.00 78.25 86 VAL A O 1
ATOM 711 N N . LEU A 1 87 ? -17.127 12.294 -3.900 1.00 77.19 87 LEU A N 1
ATOM 712 C CA . LEU A 1 87 ? -17.369 11.675 -5.204 1.00 77.19 87 LEU A CA 1
ATOM 713 C C . LEU A 1 87 ? -17.236 12.671 -6.358 1.00 77.19 87 LEU A C 1
ATOM 715 O O . LEU A 1 87 ? -16.653 12.340 -7.388 1.00 77.19 87 LEU A O 1
ATOM 719 N N . LYS A 1 88 ? -17.705 13.912 -6.169 1.00 78.94 88 LYS A N 1
ATOM 720 C CA . LYS A 1 88 ? -17.536 14.988 -7.154 1.00 78.94 88 LYS A CA 1
ATOM 721 C C . LYS A 1 88 ? -16.055 15.285 -7.371 1.00 78.94 88 LYS A C 1
ATOM 723 O O . LYS A 1 88 ? -15.611 15.382 -8.509 1.00 78.94 88 LYS A O 1
ATOM 728 N N . HIS A 1 89 ? -15.273 15.367 -6.295 1.00 80.94 89 HIS A N 1
ATOM 729 C CA . HIS A 1 89 ? -13.824 15.532 -6.413 1.00 80.94 89 HIS A CA 1
ATOM 730 C C . HIS A 1 89 ? -13.158 14.327 -7.085 1.00 80.94 89 HIS A C 1
ATOM 732 O O . HIS A 1 89 ? -12.309 14.521 -7.950 1.00 80.94 89 HIS A O 1
ATOM 738 N N . ASN A 1 90 ? -13.565 13.096 -6.765 1.00 84.25 90 ASN A N 1
ATOM 739 C CA . ASN A 1 90 ? -12.998 11.909 -7.397 1.00 84.25 90 ASN A CA 1
ATOM 740 C C . ASN A 1 90 ? -13.278 11.856 -8.903 1.00 84.25 90 ASN A C 1
ATOM 742 O O . ASN A 1 90 ? -12.361 11.613 -9.685 1.00 84.25 90 ASN A O 1
ATOM 746 N N . ARG A 1 91 ? -14.496 12.221 -9.319 1.00 76.12 91 ARG A N 1
ATOM 747 C CA . ARG A 1 91 ? -14.849 12.409 -10.733 1.00 76.12 91 ARG A CA 1
ATOM 748 C C . ARG A 1 91 ? -13.998 13.483 -11.412 1.00 76.12 91 ARG A C 1
ATOM 750 O O . ARG A 1 91 ? -13.629 13.323 -12.568 1.00 76.12 91 ARG A O 1
ATOM 757 N N . ASN A 1 92 ? -13.645 14.537 -10.684 1.00 76.12 92 ASN A N 1
ATOM 758 C CA . ASN A 1 92 ? -12.805 15.628 -11.176 1.00 76.12 92 ASN A CA 1
ATOM 759 C C . ASN A 1 92 ? -11.297 15.314 -11.115 1.00 76.12 92 ASN A C 1
ATOM 761 O O . ASN A 1 92 ? -10.486 16.232 -11.155 1.00 76.12 92 ASN A O 1
ATOM 765 N N . GLY A 1 93 ? -10.906 14.042 -10.986 1.00 78.88 93 GLY A N 1
ATOM 766 C CA . GLY A 1 93 ? -9.505 13.622 -11.073 1.00 78.88 93 GLY A CA 1
ATOM 767 C C . GLY A 1 93 ? -8.750 13.562 -9.743 1.00 78.88 93 GLY A C 1
ATOM 768 O O . GLY A 1 93 ? -7.544 13.308 -9.744 1.00 78.88 93 GLY A O 1
ATOM 769 N N . TYR A 1 94 ? -9.419 13.755 -8.602 1.00 82.44 94 TYR A N 1
ATOM 770 C CA . TYR A 1 94 ? -8.775 13.636 -7.292 1.00 82.44 94 TYR A CA 1
ATOM 771 C C . TYR A 1 94 ? -8.799 12.194 -6.782 1.00 82.44 94 TYR A C 1
ATOM 773 O O . TYR A 1 94 ? -9.863 11.617 -6.585 1.00 82.44 94 TYR A O 1
ATOM 781 N N . ALA A 1 95 ? -7.647 11.614 -6.470 1.00 83.25 95 ALA A N 1
ATOM 782 C CA . ALA A 1 95 ? -7.604 10.396 -5.674 1.00 83.25 95 ALA A CA 1
ATOM 783 C C . ALA A 1 95 ? -7.891 10.696 -4.199 1.00 83.25 95 ALA A C 1
ATOM 785 O O . ALA A 1 95 ? -7.502 11.738 -3.661 1.00 83.25 95 ALA A O 1
ATOM 786 N N . VAL A 1 96 ? -8.569 9.751 -3.550 1.00 86.06 96 VAL A N 1
ATOM 787 C CA . VAL A 1 96 ? -8.955 9.834 -2.142 1.00 86.06 96 VAL A CA 1
ATOM 788 C C . VAL A 1 96 ? -8.035 8.941 -1.322 1.00 86.06 96 VAL A C 1
ATOM 790 O O . VAL A 1 96 ? -7.951 7.733 -1.550 1.00 86.06 96 VAL A O 1
ATOM 793 N N . PHE A 1 97 ? -7.350 9.547 -0.361 1.00 89.56 97 PHE A N 1
ATOM 794 C CA . PHE A 1 97 ? -6.477 8.866 0.584 1.00 89.56 97 PHE A CA 1
ATOM 795 C C . PHE A 1 97 ? -6.979 9.059 2.010 1.00 89.56 97 PHE A C 1
ATOM 797 O O . PHE A 1 97 ? -7.615 10.069 2.313 1.00 89.56 97 PHE A O 1
ATOM 804 N N . MET A 1 98 ? -6.629 8.131 2.895 1.00 88.75 98 MET A N 1
ATOM 805 C CA . MET A 1 98 ? -6.897 8.212 4.329 1.00 88.75 98 MET A CA 1
ATOM 806 C C . MET A 1 98 ? -5.645 7.832 5.119 1.00 88.75 98 MET A C 1
ATOM 808 O O . MET A 1 98 ? -4.969 6.868 4.762 1.00 88.75 98 MET A O 1
ATOM 812 N N . GLU A 1 99 ? -5.330 8.581 6.178 1.00 88.62 99 GLU A N 1
ATOM 813 C CA . GLU A 1 99 ? -4.334 8.155 7.171 1.00 88.62 99 GLU A CA 1
ATOM 814 C C . GLU A 1 99 ? -4.866 6.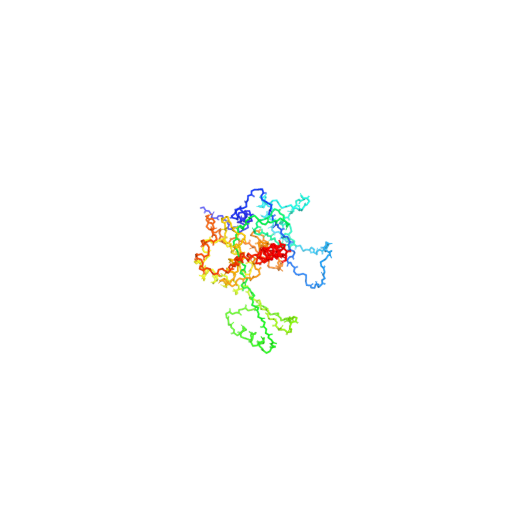922 7.912 1.00 88.62 99 GLU A C 1
ATOM 816 O O . GLU A 1 99 ? -5.964 6.965 8.460 1.00 88.62 99 GLU A O 1
ATOM 821 N N . ILE A 1 100 ? -4.109 5.820 7.889 1.00 91.00 100 ILE A N 1
ATOM 822 C CA . ILE A 1 100 ? -4.593 4.530 8.405 1.00 91.00 100 ILE A CA 1
ATOM 823 C C . ILE A 1 100 ? -4.591 4.491 9.929 1.00 91.00 100 ILE A C 1
ATOM 825 O O . ILE A 1 100 ? -5.564 4.042 10.520 1.00 91.00 100 ILE A O 1
ATOM 829 N N . ASN A 1 101 ? -3.522 4.960 10.574 1.00 89.12 101 ASN A N 1
ATOM 830 C CA . ASN A 1 101 ? -3.442 4.963 12.033 1.00 89.12 101 ASN A CA 1
ATOM 831 C C . ASN A 1 101 ? -4.028 6.243 12.628 1.00 89.12 101 ASN A C 1
ATOM 833 O O . ASN A 1 101 ? -3.911 7.328 12.051 1.00 89.12 101 ASN A O 1
ATOM 837 N N . ASP A 1 102 ? -4.636 6.106 13.807 1.00 71.00 102 ASP A N 1
ATOM 838 C CA . ASP A 1 102 ? -5.459 7.155 14.396 1.00 71.00 102 ASP A CA 1
ATOM 839 C C . ASP A 1 102 ? -4.668 8.240 15.122 1.00 71.00 102 ASP A C 1
ATOM 841 O O . ASP A 1 102 ? -3.787 7.970 15.944 1.00 71.00 102 ASP A O 1
ATOM 845 N N . ARG A 1 103 ? -5.075 9.484 14.879 1.00 67.75 103 ARG A N 1
ATOM 846 C CA . ARG A 1 103 ? -4.751 10.642 15.713 1.00 67.75 103 ARG A CA 1
ATOM 847 C C . ARG A 1 103 ? -5.829 11.703 15.533 1.00 67.75 103 ARG A C 1
ATOM 849 O O . ARG A 1 103 ? -6.236 12.000 14.413 1.00 67.75 103 ARG A O 1
ATOM 856 N N . GLU A 1 104 ? -6.221 12.350 16.625 1.00 58.81 104 GLU A N 1
ATOM 857 C CA . GLU A 1 104 ? -7.289 13.360 16.601 1.00 58.81 104 GLU A CA 1
ATOM 858 C C . GLU A 1 104 ? -6.973 14.566 15.701 1.00 58.81 104 GLU A C 1
ATOM 860 O O . GLU A 1 104 ? -7.868 15.162 15.100 1.00 58.81 104 GLU A O 1
ATOM 865 N N . THR A 1 105 ? -5.697 14.959 15.617 1.00 59.28 105 THR A N 1
ATOM 866 C CA . THR A 1 105 ? -5.222 16.068 14.779 1.00 59.28 105 THR A CA 1
ATOM 867 C C . THR A 1 105 ? -3.813 15.790 14.253 1.00 59.28 105 THR A C 1
ATOM 869 O O . THR A 1 105 ? -3.105 14.921 14.753 1.00 59.28 105 THR A O 1
ATOM 872 N N . LYS A 1 106 ? -3.358 16.570 13.258 1.00 57.59 106 LYS A N 1
ATOM 873 C CA . LYS A 1 106 ? -1.992 16.459 12.701 1.00 57.59 106 LYS A CA 1
ATOM 874 C C . LYS A 1 106 ? -0.893 16.702 13.751 1.00 57.59 106 LYS A C 1
ATOM 876 O O . LYS A 1 106 ? 0.215 16.209 13.569 1.00 57.59 106 LYS A O 1
ATOM 881 N N . THR A 1 107 ? -1.190 17.477 14.795 1.00 59.97 107 THR A N 1
ATOM 882 C CA . THR A 1 107 ? -0.240 17.885 15.842 1.00 59.97 107 THR A CA 1
ATOM 883 C C . THR A 1 107 ? -0.312 17.019 17.096 1.00 59.97 107 THR A C 1
ATOM 885 O O . THR A 1 107 ? 0.578 17.112 17.934 1.00 59.97 107 THR A O 1
ATOM 888 N N . ARG A 1 108 ? -1.344 16.177 17.238 1.00 70.69 108 ARG A N 1
ATOM 889 C CA . ARG A 1 108 ? -1.475 15.253 18.368 1.00 70.69 108 ARG A CA 1
ATOM 890 C C . ARG A 1 108 ? -0.744 13.938 18.117 1.00 70.69 108 ARG A C 1
ATOM 892 O O . ARG A 1 108 ? -0.565 13.512 16.974 1.00 70.69 108 ARG A O 1
ATOM 899 N N . SER A 1 109 ? -0.314 13.316 19.212 1.00 78.19 109 SER A N 1
ATOM 900 C CA . SER A 1 109 ? 0.282 11.985 19.205 1.00 78.19 109 SER A CA 1
ATOM 901 C C . SER A 1 109 ? -0.730 10.943 18.733 1.00 78.19 109 SER A C 1
ATOM 903 O O . SER A 1 109 ? -1.939 11.080 18.931 1.00 78.19 109 SER A O 1
ATOM 905 N N . PHE A 1 110 ? -0.217 9.890 18.102 1.00 82.62 110 PHE A N 1
ATOM 906 C CA . PHE A 1 110 ? -0.997 8.683 17.860 1.00 82.62 110 PHE A CA 1
ATOM 907 C C . PHE A 1 110 ? -1.360 8.053 19.205 1.00 82.62 110 PHE A C 1
ATOM 909 O O . PHE A 1 110 ? -0.568 8.128 20.147 1.00 82.62 110 PHE A O 1
ATOM 916 N N . LYS A 1 111 ? -2.550 7.456 19.294 1.00 80.25 111 LYS A N 1
ATOM 917 C CA . LYS A 1 111 ? -2.973 6.706 20.488 1.00 80.25 111 LYS A CA 1
ATOM 918 C C . LYS A 1 111 ? -2.636 5.224 20.350 1.00 80.25 111 LYS A C 1
ATOM 920 O O . LYS A 1 111 ? -2.065 4.635 21.256 1.00 80.25 111 LYS A O 1
ATOM 925 N N . THR A 1 112 ? -2.941 4.656 19.188 1.00 87.50 112 THR A N 1
ATOM 926 C CA . THR A 1 112 ? -2.702 3.251 18.849 1.00 87.50 112 THR A CA 1
ATOM 927 C C . THR A 1 112 ? -2.522 3.100 17.335 1.00 87.50 112 THR A C 1
ATOM 929 O O . THR A 1 112 ? -2.954 3.963 16.560 1.00 87.50 112 THR A O 1
ATOM 932 N N . ALA A 1 113 ? -1.852 2.033 16.907 1.00 93.12 113 ALA A N 1
ATOM 933 C CA . ALA A 1 113 ? -1.815 1.631 15.507 1.00 93.12 113 ALA A CA 1
ATOM 934 C C . ALA A 1 113 ? -3.042 0.759 15.192 1.00 93.12 113 ALA A C 1
ATOM 936 O O . ALA A 1 113 ? -3.252 -0.263 15.837 1.00 93.12 113 ALA A O 1
ATOM 937 N N . ARG A 1 114 ? -3.831 1.144 14.180 1.00 93.75 114 ARG A N 1
ATOM 938 C CA . ARG A 1 114 ? -5.017 0.389 13.733 1.00 93.75 114 ARG A CA 1
ATOM 939 C C . ARG A 1 114 ? -4.648 -0.836 12.903 1.00 93.75 114 ARG A C 1
ATOM 941 O O . ARG A 1 114 ? -5.400 -1.802 12.858 1.00 93.75 114 ARG A O 1
ATOM 948 N N . ALA A 1 115 ? -3.526 -0.773 12.191 1.00 97.12 115 ALA A N 1
ATOM 949 C CA . ALA A 1 115 ? -3.060 -1.853 11.335 1.00 97.12 115 ALA A CA 1
ATOM 950 C C . ALA A 1 115 ? -1.548 -1.756 11.107 1.00 97.12 115 ALA A C 1
ATOM 952 O O . ALA A 1 115 ? -1.011 -0.648 11.082 1.00 97.12 115 ALA A O 1
ATOM 953 N N . GLN A 1 116 ? -0.893 -2.891 10.855 1.00 98.12 116 GLN A N 1
ATOM 954 C CA . GLN A 1 116 ? 0.323 -2.934 10.031 1.00 98.12 116 GLN A CA 1
ATOM 955 C C . GLN A 1 116 ? -0.071 -3.076 8.560 1.00 98.12 116 GLN A C 1
ATOM 957 O O . GLN A 1 116 ? -1.097 -3.694 8.268 1.00 98.12 116 GLN A O 1
ATOM 962 N N . PHE A 1 117 ? 0.708 -2.530 7.624 1.00 98.06 117 PHE A N 1
ATOM 963 C CA . PHE A 1 117 ? 0.305 -2.566 6.214 1.00 98.06 117 PHE A CA 1
ATOM 964 C C . PHE A 1 117 ? 1.441 -2.478 5.203 1.00 98.06 117 PHE A C 1
ATOM 966 O O . PHE A 1 117 ? 2.419 -1.781 5.411 1.00 98.06 117 PHE A O 1
ATOM 973 N N . ILE A 1 118 ? 1.290 -3.112 4.046 1.00 98.12 118 ILE A N 1
ATOM 974 C CA . ILE A 1 118 ? 2.250 -3.019 2.933 1.00 98.12 118 ILE A CA 1
ATOM 975 C C . ILE A 1 118 ? 1.606 -2.398 1.686 1.00 98.12 118 ILE A C 1
ATOM 977 O O . ILE A 1 118 ? 0.385 -2.438 1.534 1.00 98.12 118 ILE A O 1
ATOM 981 N N . ASP A 1 119 ? 2.430 -1.818 0.807 1.00 97.38 119 ASP A N 1
ATOM 982 C CA . ASP A 1 119 ? 2.060 -1.285 -0.515 1.00 97.38 119 ASP A CA 1
ATOM 983 C C . ASP A 1 119 ? 2.925 -1.959 -1.576 1.00 97.38 119 ASP A C 1
ATOM 985 O O . ASP A 1 119 ? 4.096 -1.624 -1.789 1.00 97.38 119 ASP A O 1
ATOM 989 N N . VAL A 1 120 ? 2.333 -2.966 -2.205 1.00 97.25 120 VAL A N 1
ATOM 990 C CA . VAL A 1 120 ? 2.976 -3.775 -3.228 1.00 97.25 120 VAL A CA 1
ATOM 991 C C . VAL A 1 120 ? 2.682 -3.140 -4.587 1.00 97.25 120 VAL A C 1
ATOM 993 O O . VAL A 1 120 ? 1.555 -3.210 -5.078 1.00 97.25 120 VAL A O 1
ATOM 996 N N . ASP A 1 121 ? 3.699 -2.545 -5.218 1.00 95.81 121 ASP A N 1
ATOM 997 C CA . ASP A 1 121 ? 3.639 -2.031 -6.595 1.00 95.81 121 ASP A CA 1
ATOM 998 C C . ASP A 1 121 ? 4.361 -3.003 -7.539 1.00 95.81 121 ASP A C 1
ATOM 1000 O O . ASP A 1 121 ? 5.588 -3.065 -7.587 1.00 95.81 121 ASP A O 1
ATOM 1004 N N . LEU A 1 122 ? 3.588 -3.758 -8.319 1.00 96.94 122 LEU A N 1
ATOM 1005 C CA . LEU A 1 122 ? 4.104 -4.763 -9.250 1.00 96.94 122 LEU A CA 1
ATOM 1006 C C . LEU A 1 122 ? 4.389 -4.183 -10.639 1.00 96.94 122 LEU A C 1
ATOM 1008 O O . LEU A 1 122 ? 4.892 -4.890 -11.508 1.00 96.94 122 LEU A O 1
ATOM 1012 N N . ASN A 1 123 ? 4.068 -2.912 -10.893 1.00 95.69 123 ASN A N 1
ATOM 1013 C CA . ASN A 1 123 ? 4.224 -2.312 -12.216 1.00 95.69 123 ASN A CA 1
ATOM 1014 C C . ASN A 1 123 ? 5.654 -1.849 -12.491 1.00 95.69 123 ASN A C 1
ATOM 1016 O O . ASN A 1 123 ? 6.081 -1.876 -13.643 1.00 95.69 123 ASN A O 1
ATOM 1020 N N . LYS A 1 124 ? 6.378 -1.409 -11.462 1.00 93.00 124 LYS A N 1
ATOM 1021 C CA . LYS A 1 124 ? 7.657 -0.722 -11.639 1.00 93.00 124 LYS A CA 1
ATOM 1022 C C . LYS A 1 124 ? 8.846 -1.662 -11.478 1.00 93.00 124 LYS A C 1
ATOM 1024 O O . LYS A 1 124 ? 8.901 -2.459 -10.548 1.00 93.00 124 LYS A O 1
ATOM 1029 N N . ILE A 1 125 ? 9.839 -1.476 -12.338 1.00 92.94 125 ILE A N 1
ATOM 1030 C CA . ILE A 1 125 ? 11.205 -1.975 -12.166 1.00 92.94 125 ILE A CA 1
ATOM 1031 C C . ILE A 1 125 ? 12.100 -0.745 -12.052 1.00 92.94 125 ILE A C 1
ATOM 1033 O O . ILE A 1 125 ? 12.051 0.130 -12.916 1.00 92.94 125 ILE A O 1
ATOM 1037 N N . SER A 1 126 ? 12.887 -0.639 -10.982 1.00 92.62 126 SER A N 1
ATOM 1038 C CA . SER A 1 126 ? 13.745 0.523 -10.748 1.00 92.62 126 SER A CA 1
ATOM 1039 C C . SER A 1 126 ? 15.132 0.081 -10.312 1.00 92.62 126 SER A C 1
ATOM 1041 O O . SER A 1 126 ? 15.286 -0.455 -9.220 1.00 92.62 126 SER A O 1
ATOM 1043 N N . TYR A 1 127 ? 16.139 0.399 -11.119 1.00 93.69 127 TYR A N 1
ATOM 1044 C CA . TYR A 1 127 ? 17.542 0.116 -10.817 1.00 93.69 127 TYR A CA 1
ATOM 1045 C C . TYR A 1 127 ? 18.398 1.371 -10.957 1.00 93.69 127 TYR A C 1
ATOM 1047 O O . TYR A 1 127 ? 18.029 2.329 -11.646 1.00 93.69 127 TYR A O 1
ATOM 1055 N N . LYS A 1 128 ? 19.542 1.362 -10.274 1.00 94.88 128 LYS A N 1
ATOM 1056 C CA . LYS A 1 128 ? 20.563 2.401 -10.369 1.00 94.88 128 LYS A CA 1
ATOM 1057 C C . LYS A 1 128 ? 21.858 1.802 -10.887 1.00 94.88 128 LYS A C 1
ATOM 1059 O O . LYS A 1 128 ? 22.247 0.725 -10.448 1.00 94.88 128 LYS A O 1
ATOM 1064 N N . PHE A 1 129 ? 22.532 2.532 -11.764 1.00 95.75 129 PHE A N 1
ATOM 1065 C CA . PHE A 1 129 ? 23.776 2.110 -12.387 1.00 95.75 129 PHE A CA 1
ATOM 1066 C C . PHE A 1 129 ? 24.805 3.242 -12.337 1.00 95.75 129 PHE A C 1
ATOM 1068 O O . PHE A 1 129 ? 24.468 4.387 -12.650 1.00 95.75 129 PHE A O 1
ATOM 1075 N N . PRO A 1 130 ? 26.070 2.955 -11.990 1.00 94.88 130 PRO A N 1
ATOM 1076 C CA . PRO A 1 130 ? 27.141 3.943 -12.072 1.00 94.88 130 PRO A CA 1
ATOM 1077 C C . PRO A 1 130 ? 27.476 4.316 -13.522 1.00 94.88 130 PRO A C 1
ATOM 1079 O O . PRO A 1 130 ? 27.935 5.425 -13.773 1.00 94.88 130 PRO A O 1
ATOM 1082 N N . THR A 1 131 ? 27.228 3.426 -14.493 1.00 95.12 131 THR A N 1
ATOM 1083 C CA . THR A 1 131 ? 27.609 3.646 -15.897 1.00 95.12 131 THR A CA 1
ATOM 1084 C C . THR A 1 131 ? 26.452 3.426 -16.870 1.00 95.12 131 THR A C 1
ATOM 1086 O O . THR A 1 131 ? 25.561 2.605 -16.643 1.00 95.12 131 THR A O 1
ATOM 1089 N N . LYS A 1 132 ? 26.500 4.126 -18.013 1.00 94.38 132 LYS A N 1
ATOM 1090 C CA . LYS A 1 132 ? 25.530 3.969 -19.112 1.00 94.38 132 LYS A CA 1
ATOM 1091 C C . LYS A 1 132 ? 25.592 2.573 -19.746 1.00 94.38 132 LYS A C 1
ATOM 1093 O O . LYS A 1 132 ? 24.573 2.051 -20.182 1.00 94.38 132 LYS A O 1
ATOM 1098 N N . ARG A 1 133 ? 26.774 1.946 -19.763 1.00 95.50 133 ARG A N 1
ATOM 1099 C CA . ARG A 1 133 ? 26.960 0.583 -20.284 1.00 95.50 133 ARG A CA 1
ATOM 1100 C C . ARG A 1 133 ? 26.145 -0.433 -19.483 1.00 95.50 133 ARG A C 1
ATOM 1102 O O . ARG A 1 133 ? 25.382 -1.187 -20.075 1.00 95.50 133 ARG A O 1
ATOM 1109 N N . GLN A 1 134 ? 26.260 -0.410 -18.155 1.00 96.06 134 GLN A N 1
ATOM 1110 C CA . GLN A 1 134 ? 25.502 -1.313 -17.279 1.00 96.06 134 GLN A CA 1
ATOM 1111 C C . GLN A 1 134 ? 23.992 -1.060 -17.363 1.00 96.06 134 GLN A C 1
ATOM 1113 O O . GLN A 1 134 ? 23.210 -2.006 -17.394 1.00 96.06 134 GLN A O 1
ATOM 1118 N N . LEU A 1 135 ? 23.586 0.210 -17.476 1.00 96.00 135 LEU A N 1
ATOM 1119 C CA . LEU A 1 135 ? 22.197 0.587 -17.741 1.00 96.00 135 LEU A CA 1
ATOM 1120 C C . LEU A 1 135 ? 21.666 -0.086 -19.017 1.00 96.00 135 LEU A C 1
ATOM 1122 O O . LEU A 1 135 ? 20.621 -0.728 -18.978 1.00 96.00 135 LEU A O 1
ATOM 1126 N N . HIS A 1 136 ? 22.378 0.048 -20.140 1.00 95.31 136 HIS A N 1
ATOM 1127 C CA . HIS A 1 136 ? 21.959 -0.540 -21.414 1.00 95.31 136 HIS A CA 1
ATOM 1128 C C . HIS A 1 136 ? 21.944 -2.072 -21.371 1.00 95.31 136 HIS A C 1
ATOM 1130 O O . HIS A 1 136 ? 21.013 -2.675 -21.891 1.00 95.31 136 HIS A O 1
ATOM 1136 N N . GLN A 1 137 ? 22.919 -2.701 -20.706 1.00 96.25 137 GLN A N 1
ATOM 1137 C CA . GLN A 1 137 ? 22.911 -4.152 -20.489 1.00 96.25 137 GLN A CA 1
ATOM 1138 C C . GLN A 1 137 ? 21.658 -4.593 -19.724 1.00 96.25 137 GLN A C 1
ATOM 1140 O O . GLN A 1 137 ? 20.990 -5.534 -20.137 1.00 96.25 137 GLN A O 1
ATOM 1145 N N . SER A 1 138 ? 21.283 -3.877 -18.659 1.00 94.75 138 SER A N 1
ATOM 1146 C CA . SER A 1 138 ? 20.057 -4.185 -17.920 1.00 94.75 138 SER A CA 1
ATOM 1147 C C . SER A 1 138 ? 18.793 -3.990 -18.757 1.00 94.75 138 SER A C 1
ATOM 1149 O O . SER A 1 138 ? 17.867 -4.781 -18.613 1.00 94.75 138 SER A O 1
ATOM 1151 N N . ILE A 1 139 ? 18.732 -2.955 -19.602 1.00 94.56 139 ILE A N 1
ATOM 1152 C CA . ILE A 1 139 ? 17.592 -2.735 -20.505 1.00 94.56 139 ILE A CA 1
ATOM 1153 C C . ILE A 1 139 ? 17.485 -3.890 -21.499 1.00 94.56 139 ILE A C 1
ATOM 1155 O O . ILE A 1 139 ? 16.403 -4.451 -21.645 1.00 94.56 139 ILE A O 1
ATOM 1159 N N . ASN A 1 140 ? 18.598 -4.279 -22.127 1.00 95.19 140 ASN A N 1
ATOM 1160 C CA . ASN A 1 140 ? 18.621 -5.387 -23.078 1.00 95.19 140 ASN A CA 1
ATOM 1161 C C . ASN A 1 140 ? 18.150 -6.684 -22.420 1.00 95.19 140 ASN A C 1
ATOM 1163 O O . ASN A 1 140 ? 17.242 -7.310 -22.946 1.00 95.19 140 ASN A O 1
ATOM 1167 N N . ASN A 1 141 ? 18.667 -7.020 -21.234 1.00 95.31 141 ASN A N 1
ATOM 1168 C CA . ASN A 1 141 ? 18.255 -8.225 -20.510 1.00 95.31 141 ASN A CA 1
ATOM 1169 C C . ASN A 1 141 ? 16.741 -8.257 -20.237 1.00 95.31 141 ASN A C 1
ATOM 1171 O O . ASN A 1 141 ? 16.112 -9.300 -20.385 1.00 95.31 141 ASN A O 1
ATOM 1175 N N . ILE A 1 142 ? 16.148 -7.114 -19.868 1.00 94.00 142 ILE A N 1
ATOM 1176 C CA . ILE A 1 142 ? 14.698 -7.005 -19.650 1.00 94.00 142 ILE A CA 1
ATOM 1177 C C . ILE A 1 142 ? 13.935 -7.169 -20.968 1.00 94.00 142 ILE A C 1
ATOM 1179 O O . ILE A 1 142 ? 12.925 -7.858 -20.999 1.00 94.00 142 ILE A O 1
ATOM 1183 N N . LEU A 1 143 ? 14.400 -6.539 -22.049 1.00 92.62 143 LEU A N 1
ATOM 1184 C CA . LEU A 1 143 ? 13.747 -6.618 -23.358 1.00 92.62 143 LEU A CA 1
ATOM 1185 C C . LEU A 1 143 ? 13.805 -8.024 -23.966 1.00 92.62 143 LEU A C 1
ATOM 1187 O O . LEU A 1 143 ? 12.915 -8.392 -24.727 1.00 92.62 143 LEU A O 1
ATOM 1191 N N . THR A 1 144 ? 14.843 -8.794 -23.639 1.00 94.56 144 THR A N 1
ATOM 1192 C CA . THR A 1 144 ? 15.015 -10.177 -24.094 1.00 94.56 144 THR A CA 1
ATOM 1193 C C . THR A 1 144 ? 14.257 -11.199 -23.252 1.00 94.56 144 THR A C 1
ATOM 1195 O O . THR A 1 144 ? 14.127 -12.337 -23.688 1.00 94.56 144 THR A O 1
ATOM 1198 N N . ASP A 1 145 ? 13.767 -10.832 -22.063 1.00 93.44 145 ASP A N 1
ATOM 1199 C CA . ASP A 1 145 ? 12.947 -11.718 -21.235 1.00 93.44 145 ASP A CA 1
ATOM 1200 C C . ASP A 1 145 ? 11.502 -11.721 -21.773 1.00 93.44 145 ASP A C 1
ATOM 1202 O O . ASP A 1 145 ? 10.770 -10.741 -21.590 1.00 93.44 145 ASP A O 1
ATOM 1206 N N . PRO A 1 146 ? 11.039 -12.817 -22.405 1.00 90.06 146 PRO A N 1
ATOM 1207 C CA . PRO A 1 146 ? 9.707 -12.865 -23.008 1.00 90.06 146 PRO A CA 1
ATOM 1208 C C . PRO A 1 146 ? 8.581 -12.778 -21.967 1.00 90.06 146 PRO A C 1
ATOM 1210 O O . PRO A 1 146 ? 7.429 -12.486 -22.306 1.00 90.06 146 PRO A O 1
ATOM 1213 N N . THR A 1 147 ? 8.883 -13.029 -20.689 1.00 91.31 147 THR A N 1
ATOM 1214 C CA . THR A 1 147 ? 7.911 -12.931 -19.600 1.00 91.31 147 THR A CA 1
ATOM 1215 C C . THR A 1 147 ? 7.717 -11.490 -19.128 1.00 91.31 147 THR A C 1
ATOM 1217 O O . THR A 1 147 ? 6.644 -11.158 -18.612 1.00 91.31 147 THR A O 1
ATOM 1220 N N . GLU A 1 148 ? 8.699 -10.609 -19.337 1.00 92.56 148 GLU A N 1
ATOM 1221 C CA . GLU A 1 148 ? 8.675 -9.218 -18.887 1.00 92.56 148 GLU A CA 1
ATOM 1222 C C . GLU A 1 148 ? 8.192 -8.263 -19.982 1.00 92.56 148 GLU A C 1
ATOM 1224 O O . GLU A 1 148 ? 8.940 -7.573 -20.667 1.00 92.56 148 GLU A O 1
ATOM 1229 N N . GLN A 1 149 ? 6.868 -8.163 -20.107 1.00 93.06 149 GLN A N 1
ATOM 1230 C CA . GLN A 1 149 ? 6.238 -7.234 -21.047 1.00 93.06 149 GLN A CA 1
ATOM 1231 C C . GLN A 1 149 ? 6.295 -5.798 -20.506 1.00 93.06 149 GLN A C 1
ATOM 1233 O O . GLN A 1 149 ? 5.515 -5.423 -19.621 1.00 93.06 149 GLN A O 1
ATOM 1238 N N . ILE A 1 150 ? 7.188 -4.980 -21.061 1.00 94.75 150 ILE A N 1
ATOM 1239 C CA . ILE A 1 150 ? 7.378 -3.572 -20.692 1.00 94.75 150 ILE A CA 1
ATOM 1240 C C . ILE A 1 150 ? 6.553 -2.649 -21.596 1.00 94.75 150 ILE A C 1
ATOM 1242 O O . ILE A 1 150 ? 6.503 -2.826 -22.807 1.00 94.75 150 ILE A O 1
ATOM 1246 N N . SER A 1 151 ? 5.900 -1.645 -21.008 1.00 91.62 151 SER A N 1
ATOM 1247 C CA . SER A 1 151 ? 5.188 -0.589 -21.739 1.00 91.62 151 SER A CA 1
ATOM 1248 C C . SER A 1 151 ? 6.016 0.677 -21.943 1.00 91.62 151 SER A C 1
ATOM 1250 O O . SER A 1 151 ? 5.766 1.419 -22.885 1.00 91.62 151 SER A O 1
ATOM 1252 N N . SER A 1 152 ? 6.950 0.980 -21.038 1.00 92.38 152 SER A N 1
ATOM 1253 C CA . SER A 1 152 ? 7.793 2.173 -21.151 1.00 92.38 152 SER A CA 1
ATOM 1254 C C . SER A 1 152 ? 9.071 2.063 -20.326 1.00 92.38 152 SER A C 1
ATOM 1256 O O . SER A 1 152 ? 9.113 1.375 -19.304 1.00 92.38 152 SER A O 1
ATOM 1258 N N . PHE A 1 153 ? 10.090 2.808 -20.754 1.00 92.94 15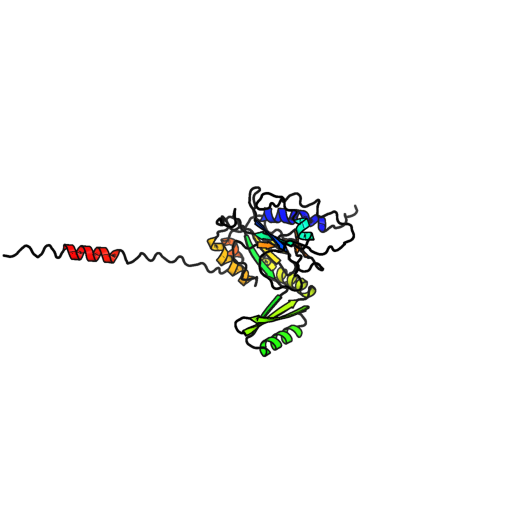3 PHE A N 1
ATOM 1259 C CA . PHE A 1 153 ? 11.298 3.089 -19.987 1.00 92.94 153 PHE A CA 1
ATOM 1260 C C . PHE A 1 153 ? 11.427 4.596 -19.754 1.00 92.94 153 PHE A C 1
ATOM 1262 O O . PHE A 1 153 ? 11.003 5.421 -20.560 1.00 92.94 153 PHE A O 1
ATOM 1269 N N . SER A 1 154 ? 12.035 4.969 -18.638 1.00 93.31 154 SER A N 1
ATOM 1270 C CA . SER A 1 154 ? 12.443 6.332 -18.322 1.00 93.31 154 SER A CA 1
ATOM 1271 C C . SER A 1 154 ? 13.821 6.282 -17.687 1.00 93.31 154 SER A C 1
ATOM 1273 O O . SER A 1 154 ? 14.058 5.507 -16.759 1.00 93.31 154 SER A O 1
ATOM 1275 N N . ILE A 1 155 ? 14.735 7.102 -18.194 1.00 94.31 155 ILE A N 1
ATOM 1276 C CA . ILE A 1 155 ? 16.106 7.191 -17.700 1.00 94.31 155 ILE A CA 1
ATOM 1277 C C . ILE A 1 155 ? 16.296 8.591 -17.132 1.00 94.31 155 ILE A C 1
ATOM 1279 O O . ILE A 1 155 ? 15.989 9.581 -17.790 1.00 94.31 155 ILE A O 1
ATOM 1283 N N . SER A 1 156 ? 16.816 8.677 -15.915 1.00 93.69 156 SER A N 1
ATOM 1284 C CA . SER A 1 156 ? 17.209 9.941 -15.293 1.00 93.69 156 SER A CA 1
ATOM 1285 C C . SER A 1 156 ? 18.594 9.806 -14.669 1.00 93.69 156 SER A C 1
ATOM 1287 O O . SER A 1 156 ? 19.106 8.698 -14.515 1.00 93.69 156 SER A O 1
ATOM 1289 N N . ARG A 1 157 ? 19.211 10.921 -14.279 1.00 93.44 157 ARG A N 1
ATOM 1290 C CA . ARG A 1 157 ? 20.414 10.911 -13.437 1.00 93.44 157 ARG A CA 1
ATOM 1291 C C . ARG A 1 157 ? 20.079 11.445 -12.055 1.00 93.44 157 ARG A C 1
ATOM 1293 O O . ARG A 1 157 ? 19.218 12.313 -11.935 1.00 93.44 157 ARG A O 1
ATOM 1300 N N . ASP A 1 158 ? 20.707 10.896 -11.024 1.00 88.31 158 ASP A N 1
ATOM 1301 C CA . ASP A 1 158 ? 20.626 11.469 -9.683 1.00 88.31 158 ASP A CA 1
ATOM 1302 C C . ASP A 1 158 ? 21.770 12.454 -9.412 1.00 88.31 158 ASP A C 1
ATOM 1304 O O . ASP A 1 158 ? 22.698 12.602 -10.208 1.00 88.31 158 ASP A O 1
ATOM 1308 N N . ASN A 1 159 ? 21.699 13.135 -8.268 1.00 88.38 159 ASN A N 1
ATOM 1309 C CA . ASN A 1 159 ? 22.662 14.168 -7.876 1.00 88.38 159 ASN A CA 1
ATOM 1310 C C . ASN A 1 159 ? 24.092 13.628 -7.689 1.00 88.38 159 ASN A C 1
ATOM 1312 O O . ASN A 1 159 ? 25.025 14.412 -7.569 1.00 88.38 159 ASN A O 1
ATOM 1316 N N . LYS A 1 160 ? 24.272 12.302 -7.638 1.00 89.19 160 LYS A N 1
ATOM 1317 C CA . LYS A 1 160 ? 25.580 11.638 -7.557 1.00 89.19 160 LYS A CA 1
ATOM 1318 C C . LYS A 1 160 ? 26.084 11.198 -8.936 1.00 89.19 160 LYS A C 1
ATOM 1320 O O . LYS A 1 160 ? 27.065 10.468 -9.022 1.00 89.19 160 LYS A O 1
ATOM 1325 N N . GLY A 1 161 ? 25.390 11.588 -10.008 1.00 90.00 161 GLY A N 1
ATOM 1326 C CA . GLY A 1 161 ? 25.704 11.212 -11.382 1.00 90.00 161 GLY A CA 1
ATOM 1327 C C . GLY A 1 161 ? 25.304 9.782 -11.755 1.00 90.00 161 GLY A C 1
ATOM 1328 O O . GLY A 1 161 ? 25.575 9.369 -12.881 1.00 90.00 161 GLY A O 1
ATOM 1329 N N . GLN A 1 162 ? 24.643 9.029 -10.864 1.00 94.19 162 GLN A N 1
ATOM 1330 C CA . GLN A 1 162 ? 24.217 7.662 -11.167 1.00 94.19 162 GLN A CA 1
ATOM 1331 C C . GLN A 1 162 ? 23.006 7.674 -12.100 1.00 94.19 162 GLN A C 1
ATOM 1333 O O . GLN A 1 162 ? 22.080 8.474 -11.941 1.00 94.19 162 GLN A O 1
ATOM 1338 N N . TYR A 1 163 ? 22.984 6.746 -13.052 1.00 95.62 163 TYR A N 1
ATOM 1339 C CA . TYR A 1 163 ? 21.847 6.533 -13.937 1.00 95.62 163 TYR A CA 1
ATOM 1340 C C . TYR A 1 163 ? 20.762 5.771 -13.193 1.00 95.62 163 TYR A C 1
ATOM 1342 O O . TYR A 1 163 ? 21.006 4.701 -12.644 1.00 95.62 163 TYR A O 1
ATOM 1350 N N . ARG A 1 164 ? 19.542 6.291 -13.215 1.00 94.88 164 ARG A N 1
ATOM 1351 C CA . ARG A 1 164 ? 18.351 5.604 -12.737 1.00 94.88 164 ARG A CA 1
ATOM 1352 C C . ARG A 1 164 ? 17.529 5.160 -13.935 1.00 94.88 164 ARG A C 1
ATOM 1354 O O . ARG A 1 164 ? 17.126 5.989 -14.745 1.00 94.88 164 ARG A O 1
ATOM 1361 N N . MET A 1 165 ? 17.241 3.869 -13.994 1.00 94.75 165 MET A N 1
ATOM 1362 C CA . MET A 1 165 ? 16.270 3.295 -14.916 1.00 94.75 165 MET A CA 1
ATOM 1363 C C . MET A 1 165 ? 14.950 3.089 -14.186 1.00 94.75 165 MET A C 1
ATOM 1365 O O . MET A 1 165 ? 14.937 2.517 -13.096 1.00 94.75 165 MET A O 1
ATOM 1369 N N . LEU A 1 166 ? 13.851 3.505 -14.800 1.00 94.69 166 LEU A N 1
ATOM 1370 C CA . LEU A 1 166 ? 12.499 3.130 -14.414 1.00 94.69 166 LEU A CA 1
ATOM 1371 C C . LEU A 1 166 ? 11.820 2.474 -15.615 1.00 94.69 166 LEU A C 1
ATOM 1373 O O . LEU A 1 166 ? 11.599 3.141 -16.620 1.00 94.69 166 LEU A O 1
ATOM 1377 N N . ALA A 1 167 ? 11.465 1.199 -15.503 1.00 93.69 167 ALA A N 1
ATOM 1378 C CA . ALA A 1 167 ? 10.612 0.521 -16.471 1.00 93.69 167 ALA A CA 1
ATOM 1379 C C . ALA A 1 167 ? 9.210 0.333 -15.883 1.00 93.69 167 ALA A C 1
ATOM 1381 O O . ALA A 1 167 ? 9.065 0.044 -14.691 1.00 93.69 167 ALA A O 1
ATOM 1382 N N . GLN A 1 168 ? 8.181 0.505 -16.707 1.00 94.31 168 GLN A N 1
ATOM 1383 C CA . GLN A 1 168 ? 6.794 0.217 -16.344 1.00 94.31 168 GLN A CA 1
ATOM 1384 C C . GLN A 1 168 ? 6.300 -0.970 -17.151 1.00 94.31 168 GLN A C 1
ATOM 1386 O O . GLN A 1 168 ? 6.410 -0.980 -18.373 1.00 94.31 168 GLN A O 1
ATOM 1391 N N . ARG A 1 169 ? 5.730 -1.960 -16.473 1.00 95.94 169 ARG A N 1
ATOM 1392 C CA . ARG A 1 169 ? 5.155 -3.150 -17.099 1.00 95.94 169 ARG A CA 1
ATOM 1393 C C . ARG A 1 169 ? 3.818 -2.857 -17.771 1.00 95.94 169 ARG A C 1
ATOM 1395 O O . ARG A 1 169 ? 3.060 -1.984 -17.340 1.00 95.94 169 ARG A O 1
ATOM 1402 N N . SER A 1 170 ? 3.493 -3.659 -18.780 1.00 94.00 170 SER A N 1
ATOM 1403 C CA . SER A 1 170 ? 2.181 -3.675 -19.420 1.00 94.00 170 SER A CA 1
ATOM 1404 C C . SER A 1 170 ? 1.080 -4.045 -18.415 1.00 94.00 170 SER A C 1
ATOM 1406 O O . SER A 1 170 ? 1.316 -4.719 -17.407 1.00 94.00 170 SER A O 1
ATOM 1408 N N . ARG A 1 171 ? -0.168 -3.652 -18.702 1.00 92.31 171 ARG A N 1
ATOM 1409 C CA . ARG A 1 171 ? -1.322 -4.025 -17.859 1.00 92.31 171 ARG A CA 1
ATOM 1410 C C . ARG A 1 171 ? -1.489 -5.543 -17.757 1.00 92.31 171 ARG A C 1
ATOM 1412 O O . ARG A 1 171 ? -1.797 -6.041 -16.679 1.00 92.31 171 ARG A O 1
ATOM 1419 N N . ARG A 1 172 ? -1.251 -6.265 -18.860 1.00 94.44 172 ARG A N 1
ATOM 1420 C CA . ARG A 1 172 ? -1.333 -7.731 -18.918 1.00 94.44 172 ARG A CA 1
ATOM 1421 C C . ARG A 1 172 ? -0.317 -8.374 -17.976 1.00 94.44 172 ARG A C 1
ATOM 1423 O O . ARG A 1 172 ? -0.684 -9.249 -17.197 1.00 94.44 172 ARG A O 1
ATOM 1430 N N . ARG A 1 173 ? 0.930 -7.893 -17.982 1.00 96.62 173 ARG A N 1
ATOM 1431 C CA . ARG A 1 173 ? 1.969 -8.396 -17.078 1.00 96.62 173 ARG A CA 1
ATOM 1432 C C . ARG A 1 173 ? 1.667 -8.077 -15.617 1.00 96.62 173 ARG A C 1
ATOM 1434 O O . ARG A 1 173 ? 1.798 -8.961 -14.779 1.00 96.62 173 ARG A O 1
ATOM 1441 N N . VAL A 1 174 ? 1.199 -6.865 -15.306 1.00 97.06 174 VAL A N 1
ATOM 1442 C CA . VAL A 1 174 ? 0.766 -6.518 -13.938 1.00 97.06 174 VAL A CA 1
ATOM 1443 C C . VAL A 1 174 ? -0.363 -7.433 -13.462 1.00 97.06 174 VAL A C 1
ATOM 1445 O O . VAL A 1 174 ? -0.325 -7.891 -12.324 1.00 97.06 174 VAL A O 1
ATOM 1448 N N . ALA A 1 175 ? -1.348 -7.729 -14.314 1.00 96.19 175 ALA A N 1
ATOM 1449 C CA . ALA A 1 175 ? -2.440 -8.637 -13.968 1.00 96.19 175 ALA A CA 1
ATOM 1450 C C . ALA A 1 175 ? -1.940 -10.062 -13.671 1.00 96.19 175 ALA A C 1
ATOM 1452 O O . ALA A 1 175 ? -2.372 -10.653 -12.685 1.00 96.19 175 ALA A O 1
ATOM 1453 N N . ALA A 1 176 ? -0.995 -10.582 -14.462 1.00 97.50 176 ALA A N 1
ATOM 1454 C CA . ALA A 1 176 ? -0.370 -11.879 -14.200 1.00 97.50 176 ALA A CA 1
ATOM 1455 C C . ALA A 1 176 ? 0.411 -11.879 -12.874 1.00 97.50 176 ALA A C 1
ATOM 1457 O O . ALA A 1 176 ? 0.182 -12.734 -12.023 1.00 97.50 176 ALA A O 1
ATOM 1458 N N . LEU A 1 177 ? 1.261 -10.869 -12.651 1.00 98.06 177 LEU A N 1
ATOM 1459 C CA . LEU A 1 177 ? 2.047 -10.738 -11.420 1.00 98.06 177 LEU A CA 1
ATOM 1460 C C . LEU A 1 177 ? 1.172 -10.612 -10.176 1.00 98.06 177 LEU A C 1
ATOM 1462 O O . LEU A 1 177 ? 1.526 -11.137 -9.128 1.00 98.06 177 LEU A O 1
ATOM 1466 N N . LYS A 1 178 ? 0.028 -9.936 -10.284 1.00 98.06 178 LYS A N 1
ATOM 1467 C CA . LYS A 1 178 ? -0.961 -9.845 -9.210 1.00 98.06 178 LYS A CA 1
ATOM 1468 C C . LYS A 1 178 ? -1.461 -11.221 -8.771 1.00 98.06 178 LYS A C 1
ATOM 1470 O O . LYS A 1 178 ? -1.499 -11.489 -7.575 1.00 98.06 178 LYS A O 1
ATOM 1475 N N . GLN A 1 179 ? -1.799 -12.096 -9.720 1.00 97.69 179 GLN A N 1
ATOM 1476 C CA . GLN A 1 179 ? -2.228 -13.462 -9.401 1.00 97.69 179 GLN A CA 1
ATOM 1477 C C . GLN A 1 179 ? -1.079 -14.277 -8.806 1.00 97.69 179 GLN A C 1
ATOM 1479 O O . GLN A 1 179 ? -1.247 -14.890 -7.758 1.00 97.69 179 GLN A O 1
ATOM 1484 N N . SER A 1 180 ? 0.110 -14.217 -9.416 1.00 97.88 180 SER A N 1
ATOM 1485 C CA . SER A 1 180 ? 1.292 -14.915 -8.898 1.00 97.88 180 SER A CA 1
ATOM 1486 C C . SER A 1 180 ? 1.691 -14.447 -7.498 1.00 97.88 180 SER A C 1
ATOM 1488 O O . SER A 1 180 ? 2.156 -15.255 -6.705 1.00 97.88 180 SER A O 1
ATOM 1490 N N . PHE A 1 181 ? 1.520 -13.159 -7.183 1.00 98.38 181 PHE A N 1
ATOM 1491 C CA . PHE A 1 181 ? 1.793 -12.619 -5.853 1.00 98.38 181 PHE A CA 1
ATOM 1492 C C . PHE A 1 181 ? 0.853 -13.223 -4.808 1.00 98.38 181 PHE A C 1
ATOM 1494 O O . PHE A 1 181 ? 1.323 -13.659 -3.764 1.00 98.38 181 PHE A O 1
ATOM 1501 N N . LEU A 1 182 ? -0.451 -13.278 -5.097 1.00 97.81 182 LEU A N 1
ATOM 1502 C CA . LEU A 1 182 ? -1.423 -13.869 -4.177 1.00 97.81 182 LEU A CA 1
ATOM 1503 C C . LEU A 1 182 ? -1.157 -15.359 -3.961 1.00 97.81 182 LEU A C 1
ATOM 1505 O O . LEU A 1 182 ? -1.102 -15.779 -2.818 1.00 97.81 182 LEU A O 1
ATOM 1509 N N . ALA A 1 183 ? -0.923 -16.120 -5.033 1.00 98.00 183 ALA A N 1
ATOM 1510 C CA . ALA A 1 183 ? -0.631 -17.550 -4.930 1.00 98.00 183 ALA A CA 1
ATOM 1511 C C . ALA A 1 183 ? 0.668 -17.826 -4.154 1.00 98.00 183 ALA A C 1
ATOM 1513 O O . ALA A 1 183 ? 0.731 -18.735 -3.341 1.00 98.00 183 ALA A O 1
ATOM 1514 N N . ARG A 1 184 ? 1.716 -17.020 -4.373 1.00 98.12 184 ARG A N 1
ATOM 1515 C CA . ARG A 1 184 ? 2.998 -17.179 -3.668 1.00 98.12 184 ARG A CA 1
ATOM 1516 C C . ARG A 1 184 ? 2.887 -16.920 -2.166 1.00 98.12 184 ARG A C 1
ATOM 1518 O O . ARG A 1 184 ? 3.651 -17.501 -1.406 1.00 98.12 184 ARG A O 1
ATOM 1525 N N . HIS A 1 185 ? 2.022 -15.994 -1.770 1.00 98.06 185 HIS A N 1
ATOM 1526 C CA . HIS A 1 185 ? 1.918 -15.512 -0.395 1.00 98.06 185 HIS A CA 1
ATOM 1527 C C . HIS A 1 185 ? 0.610 -15.923 0.276 1.00 98.06 185 HIS A C 1
ATOM 1529 O O . HIS A 1 185 ? 0.258 -15.317 1.280 1.00 98.06 185 HIS A O 1
ATOM 1535 N N . GLU A 1 186 ? -0.116 -16.899 -0.271 1.00 96.62 186 GLU A N 1
ATOM 1536 C CA . GLU A 1 186 ? -1.457 -17.275 0.186 1.00 96.62 186 GLU A CA 1
ATOM 1537 C C . GLU A 1 186 ? -1.492 -17.519 1.698 1.00 96.62 186 GLU A C 1
ATOM 1539 O O . GLU A 1 186 ? -2.228 -16.827 2.400 1.00 96.62 186 GLU A O 1
ATOM 1544 N N . ASP A 1 187 ? -0.603 -18.372 2.207 1.00 96.94 187 ASP A N 1
ATOM 1545 C CA . ASP A 1 187 ? -0.502 -18.689 3.637 1.00 96.94 187 ASP A CA 1
ATOM 1546 C C . ASP A 1 187 ? -0.109 -17.484 4.505 1.00 96.94 187 ASP A C 1
ATOM 1548 O O . ASP A 1 187 ? -0.517 -17.376 5.657 1.00 96.94 187 ASP A O 1
ATOM 1552 N N . ASP A 1 188 ? 0.669 -16.548 3.954 1.00 97.75 188 ASP A N 1
ATOM 1553 C CA . ASP A 1 188 ? 1.110 -15.352 4.672 1.00 97.75 188 ASP A CA 1
ATOM 1554 C C . ASP A 1 188 ? -0.008 -14.285 4.779 1.00 97.75 188 ASP A C 1
ATOM 1556 O O . ASP A 1 188 ? 0.067 -13.381 5.620 1.00 97.75 188 ASP A O 1
ATOM 1560 N N . ILE A 1 189 ? -1.001 -14.296 3.874 1.00 97.69 189 ILE A N 1
ATOM 1561 C CA . ILE A 1 189 ? -1.969 -13.190 3.722 1.00 97.69 189 ILE A CA 1
ATOM 1562 C C . ILE A 1 189 ? -3.444 -13.616 3.733 1.00 97.69 189 ILE A C 1
ATOM 1564 O O . ILE A 1 189 ? -4.311 -12.740 3.649 1.00 97.69 189 ILE A O 1
ATOM 1568 N N . ASN A 1 190 ? -3.755 -14.907 3.841 1.00 96.56 190 ASN A N 1
ATOM 1569 C CA . ASN A 1 190 ? -5.116 -15.468 3.835 1.00 96.56 190 ASN A CA 1
ATOM 1570 C C . ASN A 1 190 ? -6.076 -14.807 4.845 1.00 96.56 190 ASN A C 1
ATOM 1572 O O . ASN A 1 190 ? -7.244 -14.589 4.536 1.00 96.56 190 ASN A O 1
ATOM 1576 N N . ASP A 1 191 ? -5.567 -14.379 5.995 1.00 97.62 191 ASP A N 1
ATOM 1577 C CA . ASP A 1 191 ? -6.353 -13.769 7.068 1.00 97.62 191 ASP A CA 1
ATOM 1578 C C . ASP A 1 191 ? -6.342 -12.234 7.044 1.00 97.62 191 ASP A C 1
ATOM 1580 O O . ASP A 1 191 ? -6.930 -11.563 7.899 1.00 97.62 191 ASP A O 1
ATOM 1584 N N . THR A 1 192 ? -5.681 -11.633 6.058 1.00 98.44 192 THR A N 1
ATOM 1585 C CA . THR A 1 192 ? -5.482 -10.181 5.990 1.00 98.44 192 THR A CA 1
ATOM 1586 C C . THR A 1 192 ? -6.597 -9.472 5.238 1.00 98.44 192 THR A C 1
ATOM 1588 O O . THR A 1 192 ? -7.299 -10.050 4.408 1.00 98.44 192 THR A O 1
ATOM 1591 N N . MET A 1 193 ? -6.758 -8.174 5.477 1.00 98.31 193 MET A N 1
ATOM 1592 C CA . MET A 1 193 ? -7.597 -7.359 4.607 1.00 98.31 193 MET A CA 1
ATOM 1593 C C . MET A 1 193 ? -6.778 -6.925 3.385 1.00 98.31 193 MET A C 1
ATOM 1595 O O . MET A 1 193 ? -5.776 -6.223 3.519 1.00 98.31 193 MET A O 1
ATOM 1599 N N . ILE A 1 194 ? -7.222 -7.303 2.186 1.00 98.50 194 ILE A N 1
ATOM 1600 C CA . ILE A 1 194 ? -6.522 -7.037 0.924 1.00 98.50 194 ILE A CA 1
ATOM 1601 C C . ILE A 1 194 ? -7.334 -6.051 0.091 1.00 98.50 194 ILE A C 1
ATOM 1603 O O . ILE A 1 194 ? -8.467 -6.325 -0.313 1.00 98.50 194 ILE A O 1
ATOM 1607 N N . VAL A 1 195 ? -6.728 -4.911 -0.226 1.00 98.12 195 VAL A N 1
ATOM 1608 C CA . VAL A 1 195 ? -7.272 -3.897 -1.130 1.00 98.12 195 VAL A CA 1
ATOM 1609 C C . VAL A 1 195 ? -6.502 -3.939 -2.442 1.00 98.12 195 VAL A C 1
ATOM 1611 O O . VAL A 1 195 ? -5.296 -3.703 -2.495 1.00 98.12 195 VAL A O 1
ATOM 1614 N N . GLU A 1 196 ? -7.209 -4.206 -3.532 1.00 97.69 196 GLU A N 1
ATOM 1615 C CA . GLU A 1 196 ? -6.637 -4.152 -4.866 1.00 97.69 196 GLU A CA 1
ATOM 1616 C C . GLU A 1 196 ? -6.525 -2.700 -5.342 1.00 97.69 196 GLU A C 1
ATOM 1618 O O . GLU A 1 196 ? -7.510 -1.957 -5.403 1.00 97.69 196 GLU A O 1
ATOM 1623 N N . THR A 1 197 ? -5.312 -2.310 -5.734 1.00 95.50 197 THR A N 1
ATOM 1624 C CA . THR A 1 197 ? -5.019 -1.024 -6.372 1.00 95.50 197 THR A CA 1
ATOM 1625 C C . THR A 1 197 ? -4.628 -1.228 -7.829 1.00 95.50 197 THR A C 1
ATOM 1627 O O . THR A 1 197 ? -4.518 -2.353 -8.304 1.00 95.50 197 THR A O 1
ATOM 1630 N N . LYS A 1 198 ? -4.404 -0.145 -8.583 1.00 93.06 198 LYS A N 1
ATOM 1631 C CA . LYS A 1 198 ? -4.102 -0.237 -10.021 1.00 93.06 198 LYS A CA 1
ATOM 1632 C C . LYS A 1 198 ? -2.902 -1.142 -10.324 1.00 93.06 198 LYS A C 1
ATOM 1634 O O . LYS A 1 198 ? -2.990 -1.993 -11.205 1.00 93.06 198 LYS A O 1
ATOM 1639 N N . ASN A 1 199 ? -1.815 -0.977 -9.572 1.00 95.12 199 ASN A N 1
ATOM 1640 C CA . ASN A 1 199 ? -0.529 -1.611 -9.865 1.00 95.12 199 ASN A CA 1
ATOM 1641 C C . ASN A 1 199 ? -0.186 -2.787 -8.940 1.00 95.12 199 ASN A C 1
ATOM 1643 O O . ASN A 1 199 ? 0.835 -3.430 -9.154 1.00 95.12 199 ASN A O 1
ATOM 1647 N N . GLY A 1 200 ? -1.020 -3.088 -7.945 1.00 97.31 200 GLY A N 1
ATOM 1648 C CA . GLY A 1 200 ? -0.796 -4.198 -7.021 1.00 97.31 200 GLY A CA 1
ATOM 1649 C C . GLY A 1 200 ? -1.791 -4.171 -5.868 1.00 97.31 200 GLY A C 1
ATOM 1650 O O . GLY A 1 200 ? -2.996 -4.065 -6.122 1.00 97.31 200 GLY A O 1
ATOM 1651 N N . TYR A 1 201 ? -1.304 -4.268 -4.632 1.00 98.44 201 TYR A N 1
ATOM 1652 C CA . TYR A 1 201 ? -2.139 -4.460 -3.445 1.00 98.44 201 TYR A CA 1
ATOM 1653 C C . TYR A 1 201 ? -1.700 -3.574 -2.285 1.00 98.44 201 TYR A C 1
ATOM 1655 O O . TYR A 1 201 ? -0.509 -3.423 -2.031 1.00 98.44 201 TYR A O 1
ATOM 1663 N N . HIS A 1 202 ? -2.675 -3.048 -1.547 1.00 98.38 202 HIS A N 1
ATOM 1664 C CA . HIS A 1 202 ? -2.456 -2.706 -0.150 1.00 98.38 202 HIS A CA 1
ATOM 1665 C C . HIS A 1 202 ? -2.951 -3.871 0.703 1.00 98.38 202 HIS A C 1
ATOM 1667 O O . HIS A 1 202 ? -4.090 -4.310 0.527 1.00 98.38 202 HIS A O 1
ATOM 1673 N N . ILE A 1 203 ? -2.122 -4.359 1.616 1.00 98.62 203 ILE A N 1
ATOM 1674 C CA . ILE A 1 203 ? -2.486 -5.452 2.524 1.00 98.62 203 ILE A CA 1
ATOM 1675 C C . ILE A 1 203 ? -2.392 -4.935 3.949 1.00 98.62 203 ILE A C 1
ATOM 1677 O O . ILE A 1 203 ? -1.4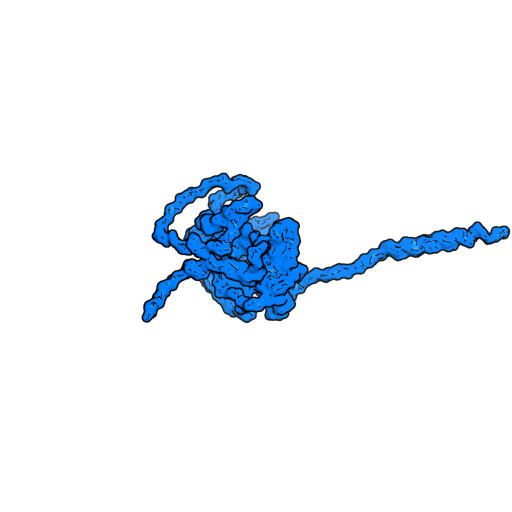22 -4.258 4.282 1.00 98.62 203 ILE A O 1
ATOM 1681 N N . TYR A 1 204 ? -3.408 -5.228 4.757 1.00 98.50 204 TYR A N 1
ATOM 1682 C CA . TYR A 1 204 ? -3.549 -4.741 6.121 1.00 98.50 204 TYR A CA 1
ATOM 1683 C C . TYR A 1 204 ? -3.714 -5.911 7.092 1.00 98.50 204 TYR A C 1
ATOM 1685 O O . TYR A 1 204 ? -4.676 -6.677 6.997 1.00 98.50 204 TYR A O 1
ATOM 1693 N N . TRP A 1 205 ? -2.828 -5.975 8.080 1.00 98.44 205 TRP A N 1
ATOM 1694 C CA . TRP A 1 205 ? -3.027 -6.746 9.303 1.00 98.44 205 TRP A CA 1
ATOM 1695 C C . TRP A 1 205 ? -3.658 -5.812 10.328 1.00 98.44 205 TRP A C 1
ATOM 1697 O O . TRP A 1 205 ? -2.969 -4.989 10.933 1.00 98.44 205 TRP A O 1
ATOM 1707 N N . VAL A 1 206 ? -4.985 -5.880 10.450 1.00 97.81 206 VAL A N 1
ATOM 1708 C CA . VAL A 1 206 ? -5.750 -5.078 11.416 1.00 97.81 206 VAL A CA 1
ATOM 1709 C C . VAL A 1 206 ? -5.335 -5.483 12.824 1.00 97.81 206 VAL A C 1
ATOM 1711 O O . VAL A 1 206 ? -5.291 -6.671 13.117 1.00 97.81 206 VAL A O 1
ATOM 1714 N N . LEU A 1 207 ? -5.023 -4.516 13.684 1.00 97.12 207 LEU A N 1
ATOM 1715 C CA . LEU A 1 207 ? -4.464 -4.773 15.008 1.00 97.12 207 LEU A CA 1
ATOM 1716 C C . LEU A 1 207 ? -5.485 -4.563 16.124 1.00 97.12 207 LEU A C 1
ATOM 1718 O O . LEU A 1 207 ? -6.281 -3.624 16.089 1.00 97.12 207 LEU A O 1
ATOM 1722 N N . LYS A 1 208 ? -5.368 -5.387 17.162 1.00 93.88 208 LYS A N 1
ATOM 1723 C CA . LYS A 1 208 ? -5.892 -5.123 18.500 1.00 93.88 208 LYS A CA 1
ATOM 1724 C C . LYS A 1 208 ? -4.795 -4.437 19.311 1.00 93.88 208 LYS A C 1
ATOM 1726 O O . LYS A 1 208 ? -3.677 -4.940 19.367 1.00 93.88 208 LYS A O 1
ATOM 1731 N N . ASP A 1 209 ? -5.108 -3.283 19.898 1.00 90.38 209 ASP A N 1
ATOM 1732 C CA . ASP A 1 209 ? -4.222 -2.550 20.815 1.00 90.38 209 ASP A CA 1
ATOM 1733 C C . ASP A 1 209 ? -2.785 -2.343 20.287 1.00 90.38 209 ASP A C 1
ATOM 1735 O O . ASP A 1 209 ? -1.798 -2.466 21.012 1.00 90.38 209 ASP A O 1
ATOM 1739 N N . GLY A 1 210 ? -2.651 -2.002 18.999 1.00 94.19 210 GLY A N 1
ATOM 1740 C CA . GLY A 1 210 ? -1.360 -1.923 18.316 1.00 94.19 210 GLY A CA 1
ATOM 1741 C C . GLY A 1 210 ? -0.388 -0.931 18.963 1.00 94.19 210 GLY A C 1
ATOM 1742 O O . GLY A 1 210 ? -0.622 0.285 18.965 1.00 94.19 210 GLY A O 1
ATOM 1743 N N . SER A 1 211 ? 0.746 -1.436 19.456 1.00 94.94 211 SER A N 1
ATOM 1744 C CA . SER A 1 211 ? 1.790 -0.619 20.069 1.00 94.94 211 SER A CA 1
ATOM 1745 C C . SER A 1 211 ? 2.508 0.248 19.036 1.00 94.94 211 SER A C 1
ATOM 1747 O O . SER A 1 211 ? 3.010 -0.215 18.003 1.00 94.94 211 SER A O 1
ATOM 1749 N N . LEU A 1 212 ? 2.620 1.537 19.358 1.00 94.19 212 LEU A N 1
ATOM 1750 C CA . LEU A 1 212 ? 3.307 2.524 18.527 1.00 94.19 212 LEU A CA 1
ATOM 1751 C C . LEU A 1 212 ? 4.820 2.292 18.479 1.00 94.19 212 LEU A C 1
ATOM 1753 O O . LEU A 1 212 ? 5.438 2.549 17.446 1.00 94.19 212 LEU A O 1
ATOM 1757 N N . SER A 1 213 ? 5.426 1.800 19.568 1.00 94.38 213 SER A N 1
ATOM 1758 C CA . SER A 1 213 ? 6.870 1.527 19.608 1.00 94.38 213 SER A CA 1
ATOM 1759 C C . SER A 1 213 ? 7.254 0.345 18.725 1.00 94.38 213 SER A C 1
ATOM 1761 O O . SER A 1 213 ? 8.346 0.328 18.159 1.00 94.38 213 SER A O 1
ATOM 1763 N N . ASN A 1 214 ? 6.341 -0.617 18.580 1.00 96.06 214 ASN A N 1
ATOM 1764 C CA . ASN A 1 214 ? 6.547 -1.815 17.773 1.00 96.06 214 ASN A CA 1
ATOM 1765 C C . ASN A 1 214 ? 6.189 -1.585 16.301 1.00 96.06 214 ASN A C 1
ATOM 1767 O O . ASN A 1 214 ? 6.605 -2.367 15.447 1.00 96.06 214 ASN A O 1
ATOM 1771 N N . PHE A 1 215 ? 5.475 -0.494 15.989 1.00 96.62 215 PHE A N 1
ATOM 1772 C CA . PHE A 1 215 ? 5.003 -0.213 14.638 1.00 96.62 215 PHE A CA 1
ATOM 1773 C C . PHE A 1 215 ? 6.142 -0.225 13.616 1.00 96.62 215 PHE A C 1
ATOM 1775 O O . PHE A 1 215 ? 6.158 -1.075 12.734 1.00 96.62 215 PHE A O 1
ATOM 1782 N N . VAL A 1 216 ? 7.125 0.671 13.763 1.00 96.75 216 VAL A N 1
ATOM 1783 C CA . VAL A 1 216 ? 8.199 0.857 12.770 1.00 96.75 216 VAL A CA 1
ATOM 1784 C C . VAL A 1 216 ? 9.067 -0.400 12.581 1.00 96.75 216 VAL A C 1
ATOM 1786 O O . VAL A 1 216 ? 9.319 -0.747 11.426 1.00 96.75 216 VAL A O 1
ATOM 1789 N N . PRO A 1 217 ? 9.537 -1.092 13.642 1.00 97.56 217 PRO A N 1
ATOM 1790 C CA . PRO A 1 217 ? 10.307 -2.330 13.487 1.00 97.56 217 PRO A CA 1
ATOM 1791 C C . PRO A 1 217 ? 9.568 -3.418 12.704 1.00 97.56 217 PRO A C 1
ATOM 1793 O O . PRO A 1 217 ? 10.120 -3.964 11.751 1.00 97.56 217 PRO A O 1
ATOM 1796 N N . ILE A 1 218 ? 8.309 -3.687 13.058 1.00 98.25 218 ILE A N 1
ATOM 1797 C CA . ILE A 1 218 ? 7.489 -4.706 12.391 1.00 98.25 218 ILE A CA 1
ATOM 1798 C C . ILE A 1 218 ? 7.172 -4.276 10.956 1.00 98.25 218 ILE A C 1
ATOM 1800 O O . ILE A 1 218 ? 7.319 -5.060 10.024 1.00 98.25 218 ILE A O 1
ATOM 1804 N N . GLN A 1 219 ? 6.829 -3.004 10.750 1.00 97.94 219 GLN A N 1
ATOM 1805 C CA . GLN A 1 219 ? 6.503 -2.453 9.439 1.00 97.94 219 GLN A CA 1
ATOM 1806 C C . GLN A 1 219 ? 7.672 -2.565 8.447 1.00 97.94 219 GLN A C 1
ATOM 1808 O O . GLN A 1 219 ? 7.457 -2.836 7.265 1.00 97.94 219 GLN A O 1
ATOM 1813 N N . LYS A 1 220 ? 8.913 -2.388 8.926 1.00 97.62 220 LYS A N 1
ATOM 1814 C CA . LYS A 1 220 ? 10.137 -2.619 8.141 1.00 97.62 220 LYS A CA 1
ATOM 1815 C C . LYS A 1 220 ? 10.336 -4.094 7.801 1.00 97.62 220 LYS A C 1
ATOM 1817 O O . LYS A 1 220 ? 10.651 -4.395 6.654 1.00 97.62 220 LYS A O 1
ATOM 1822 N N . ALA A 1 221 ? 10.138 -4.989 8.770 1.00 98.19 221 ALA A N 1
ATOM 1823 C CA . ALA A 1 221 ? 10.254 -6.429 8.547 1.00 98.19 221 ALA A CA 1
ATOM 1824 C C . ALA A 1 221 ? 9.224 -6.924 7.515 1.00 98.19 221 ALA A C 1
ATOM 1826 O O . ALA A 1 221 ? 9.578 -7.678 6.612 1.00 98.19 221 ALA A O 1
ATOM 1827 N N . LEU A 1 222 ? 7.986 -6.423 7.577 1.00 98.38 222 LEU A N 1
ATOM 1828 C CA . LEU A 1 222 ? 6.955 -6.676 6.567 1.00 98.38 222 LEU A CA 1
ATOM 1829 C C . LEU A 1 222 ? 7.362 -6.147 5.189 1.00 98.38 222 LEU A C 1
ATOM 1831 O O . LEU A 1 222 ? 7.296 -6.879 4.204 1.00 98.38 222 LEU A O 1
ATOM 1835 N N . ALA A 1 223 ? 7.820 -4.892 5.107 1.00 97.25 223 ALA A N 1
ATOM 1836 C CA . ALA A 1 223 ? 8.245 -4.313 3.835 1.00 97.25 223 ALA A CA 1
ATOM 1837 C C . ALA A 1 223 ? 9.367 -5.135 3.178 1.00 97.25 223 ALA A C 1
ATOM 1839 O O . ALA A 1 223 ? 9.346 -5.338 1.966 1.00 97.25 223 ALA A O 1
ATOM 1840 N N . GLN A 1 224 ? 10.296 -5.657 3.983 1.00 97.06 224 GLN A N 1
ATOM 1841 C CA . GLN A 1 224 ? 11.356 -6.547 3.523 1.00 97.06 224 GLN A CA 1
ATOM 1842 C C . GLN A 1 224 ? 10.822 -7.915 3.075 1.00 97.06 224 GLN A C 1
ATOM 1844 O O . GLN A 1 224 ? 11.127 -8.325 1.957 1.00 97.06 224 GLN A O 1
ATOM 1849 N N . LYS A 1 225 ? 10.017 -8.604 3.901 1.00 97.50 225 LYS A N 1
ATOM 1850 C CA . LYS A 1 225 ? 9.479 -9.947 3.597 1.00 97.50 225 LYS A CA 1
ATOM 1851 C C . LYS A 1 225 ? 8.707 -9.969 2.274 1.00 97.50 225 LYS A C 1
ATOM 1853 O O . LYS A 1 225 ? 8.891 -10.881 1.477 1.00 97.50 225 LYS A O 1
ATOM 1858 N N . PHE A 1 226 ? 7.889 -8.947 2.020 1.00 97.12 226 PHE A N 1
ATOM 1859 C CA . PHE A 1 226 ? 7.030 -8.881 0.831 1.00 97.12 226 PHE A CA 1
ATOM 1860 C C . PHE A 1 226 ? 7.601 -8.037 -0.316 1.00 97.12 226 PHE A C 1
ATOM 1862 O O . PHE A 1 226 ? 6.904 -7.811 -1.306 1.00 97.12 226 PHE A O 1
ATOM 1869 N N . ASN A 1 227 ? 8.838 -7.540 -0.193 1.00 95.06 227 ASN A N 1
ATOM 1870 C CA . ASN A 1 227 ? 9.454 -6.624 -1.159 1.00 95.06 227 ASN A CA 1
ATOM 1871 C C . ASN A 1 227 ? 8.530 -5.434 -1.529 1.00 95.06 227 ASN A C 1
ATOM 1873 O O . ASN A 1 227 ? 8.375 -5.061 -2.694 1.00 95.06 227 ASN A O 1
ATOM 1877 N N . SER A 1 228 ? 7.867 -4.878 -0.513 1.00 94.94 228 SER A N 1
ATOM 1878 C CA . SER A 1 228 ? 6.954 -3.730 -0.600 1.00 94.94 228 SER A CA 1
ATOM 1879 C C . SER A 1 228 ? 7.730 -2.408 -0.538 1.00 94.94 228 SER A C 1
ATOM 1881 O O . SER A 1 228 ? 8.924 -2.395 -0.243 1.00 94.94 228 SER A O 1
ATOM 1883 N N . ASP A 1 229 ? 7.058 -1.269 -0.766 1.00 92.31 229 ASP A N 1
ATOM 1884 C CA . ASP A 1 229 ? 7.672 0.058 -0.610 1.00 92.31 229 ASP A CA 1
ATOM 1885 C C . ASP A 1 229 ? 8.332 0.219 0.782 1.00 92.31 229 ASP A C 1
ATOM 1887 O O . ASP A 1 229 ? 7.626 0.271 1.793 1.00 92.31 229 ASP A O 1
ATOM 1891 N N . PRO A 1 230 ? 9.671 0.355 0.878 1.00 91.50 230 PRO A N 1
ATOM 1892 C CA . PRO A 1 230 ? 10.365 0.493 2.159 1.00 91.50 230 PRO A CA 1
ATOM 1893 C C . PRO A 1 230 ? 10.041 1.809 2.881 1.00 91.50 230 PRO A C 1
ATOM 1895 O O . PRO A 1 230 ? 10.316 1.957 4.075 1.00 91.50 230 PRO A O 1
ATOM 1898 N N . MET A 1 231 ? 9.468 2.794 2.183 1.00 90.12 231 MET A N 1
ATOM 1899 C CA . MET A 1 231 ? 9.080 4.077 2.766 1.00 90.12 231 MET A CA 1
ATOM 1900 C C . MET A 1 231 ? 7.762 4.003 3.534 1.00 90.12 231 MET A C 1
ATOM 1902 O O . MET A 1 231 ? 7.429 4.955 4.243 1.00 90.12 231 MET A O 1
ATOM 1906 N N . ILE A 1 232 ? 7.035 2.884 3.477 1.00 87.88 232 ILE A N 1
ATOM 1907 C CA . ILE A 1 232 ? 5.736 2.708 4.133 1.00 87.88 232 ILE A CA 1
ATOM 1908 C C . ILE A 1 232 ? 5.814 2.520 5.660 1.00 87.88 232 ILE A C 1
ATOM 1910 O O . ILE A 1 232 ? 5.008 1.845 6.278 1.00 87.88 232 ILE A O 1
ATOM 1914 N N . THR A 1 233 ? 6.793 3.136 6.314 1.00 91.19 233 THR A N 1
ATOM 1915 C CA . THR A 1 233 ? 7.157 2.836 7.707 1.00 91.19 233 THR A CA 1
ATOM 1916 C C . THR A 1 233 ? 6.650 3.845 8.729 1.00 91.19 233 THR A C 1
ATOM 1918 O O . THR A 1 233 ? 6.845 3.661 9.926 1.00 91.19 233 THR A O 1
ATOM 1921 N N . ASN A 1 234 ? 5.988 4.920 8.301 1.00 89.62 234 ASN A N 1
ATOM 1922 C CA . ASN A 1 234 ? 5.503 5.972 9.192 1.00 89.62 234 ASN A CA 1
ATOM 1923 C C . ASN A 1 234 ? 4.033 5.769 9.593 1.00 89.62 234 ASN A C 1
ATOM 1925 O O . ASN A 1 234 ? 3.176 5.514 8.752 1.00 89.62 234 ASN A O 1
ATOM 1929 N N . LEU A 1 235 ? 3.722 6.022 10.868 1.00 90.88 235 LEU A N 1
ATOM 1930 C CA . LEU A 1 235 ? 2.361 5.929 11.419 1.00 90.88 235 LEU A CA 1
ATOM 1931 C C . LEU A 1 235 ? 1.340 6.795 10.663 1.00 90.88 235 LEU A C 1
ATOM 1933 O O . LEU A 1 235 ? 0.198 6.393 10.481 1.00 90.88 235 LEU A O 1
ATOM 1937 N N . SER A 1 236 ? 1.757 7.969 10.179 1.00 87.81 236 SER A N 1
ATOM 1938 C CA . SER A 1 236 ? 0.913 8.921 9.440 1.00 87.81 236 SER A CA 1
ATOM 1939 C C . SER A 1 236 ? 0.695 8.572 7.967 1.00 87.81 236 SER A C 1
ATOM 1941 O O . SER A 1 236 ? 0.300 9.446 7.191 1.00 87.81 236 SER A O 1
ATOM 1943 N N . ARG A 1 237 ? 1.031 7.355 7.531 1.00 91.88 237 ARG A N 1
ATOM 1944 C CA . ARG A 1 237 ? 0.927 6.987 6.123 1.00 91.88 237 ARG A CA 1
ATOM 1945 C C . ARG A 1 237 ? -0.528 7.061 5.664 1.00 91.88 237 ARG A C 1
ATOM 1947 O O . ARG A 1 237 ? -1.419 6.454 6.256 1.00 91.88 237 ARG A O 1
ATOM 1954 N N . ALA A 1 238 ? -0.737 7.815 4.589 1.00 90.06 238 ALA A N 1
ATOM 1955 C CA . ALA A 1 238 ? -2.013 7.898 3.910 1.00 90.06 238 ALA A CA 1
ATOM 1956 C C . ALA A 1 238 ? -2.047 6.932 2.726 1.00 90.06 238 ALA A C 1
ATOM 1958 O O . ALA A 1 238 ? -1.135 6.935 1.899 1.00 90.06 238 ALA A O 1
ATOM 1959 N N . MET A 1 239 ? -3.110 6.139 2.646 1.00 93.56 239 MET A N 1
ATOM 1960 C CA . MET A 1 239 ? -3.291 5.092 1.642 1.00 93.56 239 MET A CA 1
ATOM 1961 C C . MET A 1 239 ? -4.557 5.358 0.837 1.00 93.56 239 MET A C 1
ATOM 1963 O O . MET A 1 239 ? -5.512 5.936 1.359 1.00 93.56 239 MET A O 1
ATOM 1967 N N . ARG A 1 240 ? -4.580 4.931 -0.430 1.00 91.81 240 ARG A N 1
ATOM 1968 C CA . ARG A 1 240 ? -5.823 4.926 -1.218 1.00 91.81 240 ARG A CA 1
ATOM 1969 C C . ARG A 1 240 ? -6.841 4.015 -0.544 1.00 91.81 240 ARG A C 1
ATOM 1971 O O . ARG A 1 240 ? -6.493 2.902 -0.153 1.00 91.81 240 ARG A O 1
ATOM 1978 N N . ILE A 1 241 ? -8.078 4.482 -0.455 1.00 89.31 241 ILE A N 1
ATOM 1979 C CA . ILE A 1 241 ? -9.180 3.741 0.161 1.00 89.31 241 ILE A CA 1
ATOM 1980 C C . ILE A 1 241 ? -10.101 3.133 -0.903 1.00 89.31 241 ILE A C 1
ATOM 1982 O O . ILE A 1 241 ? -10.232 3.699 -1.994 1.00 89.31 241 ILE A O 1
ATOM 1986 N N . PRO A 1 242 ? -10.735 1.985 -0.616 1.00 91.81 242 PRO A N 1
ATOM 1987 C CA . PRO A 1 242 ? -11.638 1.340 -1.556 1.00 91.81 242 PRO A CA 1
ATOM 1988 C C . PRO A 1 242 ? -12.936 2.135 -1.747 1.00 91.81 242 PRO A C 1
ATOM 1990 O O . PRO A 1 242 ? -13.326 2.923 -0.889 1.00 91.81 242 PRO A O 1
ATOM 1993 N N . GLY A 1 243 ? -13.610 1.916 -2.877 1.00 87.25 243 GLY A N 1
ATOM 1994 C CA . GLY A 1 243 ? -14.836 2.631 -3.255 1.00 87.25 243 GLY A CA 1
ATOM 1995 C C . GLY A 1 243 ? -14.597 3.936 -4.024 1.00 87.25 243 GLY A C 1
ATOM 1996 O O . GLY A 1 243 ? -15.556 4.622 -4.369 1.00 87.25 243 GLY A O 1
ATOM 1997 N N . PHE A 1 244 ? -13.338 4.269 -4.327 1.00 85.75 244 PHE A N 1
ATOM 1998 C CA . PHE A 1 244 ? -12.962 5.438 -5.125 1.00 85.75 244 PHE A CA 1
ATOM 1999 C C . PHE A 1 244 ? -12.010 5.051 -6.258 1.00 85.75 244 PHE A C 1
ATOM 2001 O O . PHE A 1 244 ? -11.242 4.088 -6.167 1.00 85.75 244 PHE A O 1
ATOM 2008 N N . TYR A 1 245 ? -12.028 5.836 -7.332 1.00 85.88 245 TYR A N 1
ATOM 2009 C CA . TYR A 1 245 ? -11.135 5.639 -8.464 1.00 85.88 245 TYR A CA 1
ATOM 2010 C C . TYR A 1 245 ? -9.736 6.207 -8.194 1.00 85.88 245 TYR A C 1
ATOM 2012 O O . TYR A 1 245 ? -9.567 7.323 -7.703 1.00 85.88 245 TYR A O 1
ATOM 2020 N N . HIS A 1 246 ? -8.713 5.455 -8.587 1.00 86.19 246 HIS A N 1
ATOM 2021 C CA . HIS A 1 246 ? -7.366 5.949 -8.844 1.00 86.19 246 HIS A CA 1
ATOM 2022 C C . HIS A 1 246 ? -7.381 6.670 -10.200 1.00 86.19 246 HIS A C 1
ATOM 2024 O O . HIS A 1 246 ? -7.623 6.038 -11.230 1.00 86.19 246 HIS A O 1
ATOM 2030 N N . MET A 1 247 ? -7.095 7.976 -10.197 1.00 79.00 247 MET A N 1
ATOM 2031 C CA . MET A 1 247 ? -7.322 8.878 -11.338 1.00 79.00 247 MET A CA 1
ATOM 2032 C C . MET A 1 247 ? -6.050 9.314 -12.079 1.00 79.00 247 MET A C 1
ATOM 2034 O O . MET A 1 247 ? -6.115 10.127 -12.995 1.00 79.00 247 MET A O 1
ATOM 2038 N N . LYS A 1 248 ? -4.881 8.771 -11.714 1.00 78.88 248 LYS A N 1
ATOM 2039 C CA . LYS A 1 248 ? -3.576 9.158 -12.274 1.00 78.88 248 LYS A CA 1
ATOM 2040 C C . LYS A 1 248 ? -3.490 9.130 -13.799 1.00 78.88 248 LYS A C 1
ATOM 2042 O O . LYS A 1 248 ? -2.760 9.921 -14.385 1.00 78.88 248 LYS A O 1
ATOM 2047 N N . ASN A 1 249 ? -4.223 8.219 -14.436 1.00 73.44 249 ASN A N 1
ATOM 2048 C CA . ASN A 1 249 ? -4.484 8.280 -15.869 1.00 73.44 249 ASN A CA 1
ATOM 2049 C C . ASN A 1 249 ? -6.008 8.390 -16.060 1.00 73.44 249 ASN A C 1
ATOM 2051 O O . ASN A 1 249 ? -6.681 7.370 -15.890 1.00 73.44 249 ASN A O 1
ATOM 2055 N N . PRO A 1 250 ? -6.541 9.578 -16.395 1.00 71.62 250 PRO A N 1
ATOM 2056 C CA . PRO A 1 250 ? -7.975 9.786 -16.596 1.00 71.62 250 PRO A CA 1
ATOM 2057 C C . PRO A 1 250 ? -8.594 8.929 -17.708 1.00 71.62 250 PRO A C 1
ATOM 2059 O O . PRO A 1 250 ? -9.769 8.597 -17.620 1.00 71.62 250 PRO A O 1
ATOM 2062 N N . GLU A 1 251 ? -7.814 8.517 -18.711 1.00 72.31 251 GLU A N 1
ATOM 2063 C CA . GLU A 1 251 ? -8.264 7.625 -19.795 1.00 72.31 251 GLU A CA 1
ATOM 2064 C C . GLU A 1 251 ? -8.336 6.157 -19.346 1.00 72.31 251 GLU A C 1
ATOM 2066 O O . GLU A 1 251 ? -8.868 5.288 -20.032 1.00 72.31 251 GLU A O 1
ATOM 2071 N N . SER A 1 252 ? -7.767 5.844 -18.181 1.00 76.56 252 SER A N 1
ATOM 2072 C CA . SER A 1 252 ? -7.798 4.512 -17.586 1.00 76.56 252 SER A CA 1
ATOM 2073 C C . SER A 1 252 ? -7.880 4.609 -16.061 1.00 76.56 252 SER A C 1
ATOM 2075 O O . SER A 1 252 ? -6.901 4.289 -15.356 1.00 76.56 252 SER A O 1
ATOM 2077 N N . PRO A 1 253 ? -9.034 5.068 -15.540 1.00 84.19 253 PRO A N 1
ATOM 2078 C CA . PRO A 1 253 ? -9.284 5.087 -14.112 1.00 84.19 253 PRO A CA 1
ATOM 2079 C C . PRO A 1 253 ? -9.362 3.649 -13.595 1.00 84.19 253 PRO A C 1
ATOM 2081 O O . PRO A 1 253 ? -9.745 2.724 -14.313 1.00 84.19 253 PRO A O 1
ATOM 2084 N N . PHE A 1 254 ? -8.980 3.443 -12.338 1.00 85.94 254 PHE A N 1
ATOM 2085 C CA . PHE A 1 254 ? -9.023 2.121 -11.713 1.00 85.94 254 PHE A CA 1
ATOM 2086 C C . PHE A 1 254 ? -9.806 2.180 -10.407 1.00 85.94 254 PHE A C 1
ATOM 2088 O O . PHE A 1 254 ? -9.429 2.936 -9.514 1.00 85.94 254 PHE A O 1
ATOM 2095 N N . MET A 1 255 ? -10.874 1.389 -10.282 1.00 88.75 255 MET A N 1
ATOM 2096 C CA . MET A 1 255 ? -11.644 1.294 -9.040 1.00 88.75 255 MET A CA 1
ATOM 2097 C C . MET A 1 255 ? -10.818 0.574 -7.974 1.00 88.75 255 MET A C 1
ATOM 2099 O O . MET A 1 255 ? -10.549 -0.620 -8.102 1.00 88.75 255 MET A O 1
ATOM 2103 N N . VAL A 1 256 ? -10.434 1.287 -6.915 1.00 91.38 256 VAL A N 1
ATOM 2104 C CA . VAL A 1 256 ? -9.812 0.666 -5.743 1.00 91.38 256 VAL A CA 1
ATOM 2105 C C . VAL A 1 256 ? -10.893 -0.128 -5.016 1.00 91.38 256 VAL A C 1
ATOM 2107 O O . VAL A 1 256 ? -11.940 0.421 -4.667 1.00 91.38 256 VAL A O 1
ATOM 2110 N N . LYS A 1 257 ? -10.670 -1.423 -4.796 1.00 90.81 257 LYS A N 1
ATOM 2111 C CA . LYS A 1 257 ? -11.687 -2.326 -4.238 1.00 90.81 257 LYS A CA 1
ATOM 2112 C C . LYS A 1 257 ? -11.094 -3.269 -3.207 1.00 90.81 257 LYS A C 1
ATOM 2114 O O . LYS A 1 257 ? -9.913 -3.591 -3.253 1.00 90.81 257 LYS A O 1
ATOM 2119 N N . VAL A 1 258 ? -11.936 -3.724 -2.290 1.00 94.38 258 VAL A N 1
ATOM 2120 C CA . VAL A 1 258 ? -11.551 -4.757 -1.325 1.00 94.38 258 VAL A CA 1
ATOM 2121 C C . VAL A 1 258 ? -11.668 -6.096 -2.035 1.00 94.38 258 VAL A C 1
ATOM 2123 O O . VAL A 1 258 ? -12.719 -6.390 -2.602 1.00 94.38 258 VAL A O 1
ATOM 2126 N N . LYS A 1 259 ? -10.574 -6.856 -2.055 1.00 95.25 259 LYS A N 1
ATOM 2127 C CA . LYS A 1 259 ? -10.525 -8.220 -2.581 1.00 95.25 259 LYS A CA 1
ATOM 2128 C C . LYS A 1 259 ? -10.824 -9.241 -1.482 1.00 95.25 259 LYS A C 1
ATOM 2130 O O . LYS A 1 259 ? -11.477 -10.236 -1.758 1.00 95.25 259 LYS A O 1
ATOM 2135 N N . GLN A 1 260 ? -10.383 -8.958 -0.258 1.00 96.44 260 GLN A N 1
ATOM 2136 C CA . GLN A 1 260 ? -10.556 -9.811 0.914 1.00 96.44 260 GLN A CA 1
ATOM 2137 C C . GLN A 1 260 ? -10.731 -8.930 2.150 1.00 96.44 260 GLN A C 1
ATOM 2139 O O . GLN A 1 260 ? -10.006 -7.947 2.304 1.00 96.44 260 GLN A O 1
ATOM 2144 N N . TRP A 1 261 ? -11.691 -9.258 3.015 1.00 95.56 261 TRP A N 1
ATOM 2145 C CA . TRP A 1 261 ? -11.967 -8.482 4.231 1.00 95.56 261 TRP A CA 1
ATOM 2146 C C . TRP A 1 261 ? -11.078 -8.869 5.417 1.00 95.56 261 TRP A C 1
ATOM 2148 O O . TRP A 1 261 ? -10.974 -8.085 6.357 1.00 95.56 261 TRP A O 1
ATOM 2158 N N . GLY A 1 262 ? -10.401 -10.015 5.340 1.00 95.94 262 GLY A N 1
ATOM 2159 C CA . GLY A 1 262 ? -9.598 -10.575 6.422 1.00 95.94 262 GLY A CA 1
ATOM 2160 C C . GLY A 1 262 ? -10.451 -11.195 7.524 1.00 95.94 262 GLY A C 1
ATOM 2161 O O . GLY A 1 262 ? -11.683 -11.125 7.492 1.00 95.94 262 GLY A O 1
ATOM 2162 N N . ARG A 1 263 ? -9.775 -11.786 8.505 1.00 96.44 263 ARG A N 1
ATOM 2163 C CA . ARG A 1 263 ? -10.393 -12.455 9.654 1.00 96.44 263 ARG A CA 1
ATOM 2164 C C . ARG A 1 263 ? -11.165 -11.494 10.560 1.00 96.44 263 ARG A C 1
ATOM 2166 O O . ARG A 1 263 ? -10.983 -10.277 10.486 1.00 96.44 263 ARG A O 1
ATOM 2173 N N . ASP A 1 264 ? -12.046 -12.024 11.403 1.00 94.94 264 ASP A N 1
ATOM 2174 C CA . ASP A 1 264 ? -12.899 -11.216 12.286 1.00 94.94 264 ASP A CA 1
ATOM 2175 C C . ASP A 1 264 ? -12.165 -10.653 13.499 1.00 94.94 264 ASP A C 1
ATOM 2177 O O . ASP A 1 264 ? -12.266 -9.452 13.757 1.00 94.94 264 ASP A O 1
ATOM 2181 N N . GLU A 1 265 ? -11.363 -11.479 14.164 1.00 96.06 265 GLU A N 1
ATOM 2182 C CA . GLU A 1 265 ? -10.563 -11.057 15.310 1.00 96.06 265 GLU A CA 1
ATOM 2183 C C . GLU A 1 265 ? -9.293 -10.324 14.858 1.00 96.06 265 GLU A C 1
ATOM 2185 O O . GLU A 1 265 ? -8.514 -10.876 14.085 1.00 96.06 265 GLU A O 1
ATOM 2190 N N . PRO A 1 266 ? -9.012 -9.090 15.305 1.00 97.06 266 PRO A N 1
ATOM 2191 C CA . PRO A 1 266 ? -7.779 -8.403 14.924 1.00 97.06 266 PRO A CA 1
ATOM 2192 C C . PRO A 1 266 ? -6.514 -9.108 15.449 1.00 97.06 266 PRO A C 1
ATOM 2194 O O . PRO A 1 266 ? -6.543 -9.843 16.431 1.00 97.06 266 PRO A O 1
ATOM 2197 N N . PHE A 1 267 ? -5.380 -8.882 14.791 1.00 98.06 267 PHE A N 1
ATOM 2198 C CA . PHE A 1 267 ? -4.067 -9.415 15.168 1.00 98.06 267 PHE A CA 1
ATOM 2199 C C . PHE A 1 267 ? -3.503 -8.744 16.415 1.00 98.06 267 PHE A C 1
ATOM 2201 O O . PHE A 1 267 ? -3.603 -7.525 16.573 1.00 98.06 267 PHE A O 1
ATOM 2208 N N . THR A 1 268 ? -2.817 -9.516 17.256 1.00 98.12 268 THR A N 1
ATOM 2209 C CA . THR A 1 268 ? -1.784 -8.928 18.122 1.00 98.12 268 THR A CA 1
ATOM 2210 C C . THR A 1 268 ? -0.497 -8.753 17.316 1.00 98.12 268 THR A C 1
ATOM 2212 O O . THR A 1 268 ? -0.267 -9.432 16.311 1.00 98.12 268 THR A O 1
ATOM 2215 N N . GLN A 1 269 ? 0.359 -7.811 17.710 1.00 97.81 269 GLN A N 1
ATOM 2216 C CA . GLN A 1 269 ? 1.631 -7.616 17.007 1.00 97.81 269 GLN A CA 1
ATOM 2217 C C . GLN A 1 269 ? 2.582 -8.798 17.230 1.00 97.81 269 GLN A C 1
ATOM 2219 O O . GLN A 1 269 ? 3.381 -9.112 16.352 1.00 97.81 269 GLN A O 1
ATOM 2224 N N . GLU A 1 270 ? 2.473 -9.461 18.376 1.00 97.94 270 GLU A N 1
ATOM 2225 C CA . GLU A 1 270 ? 3.225 -10.652 18.749 1.00 97.94 270 GLU A CA 1
ATOM 2226 C C . GLU A 1 270 ? 2.841 -11.837 17.857 1.00 97.94 270 GLU A C 1
ATOM 2228 O O . GLU A 1 270 ? 3.713 -12.448 17.241 1.00 97.94 270 GLU A O 1
ATOM 2233 N N . GLU A 1 271 ? 1.539 -12.095 17.711 1.00 97.44 271 GLU A N 1
ATOM 2234 C CA . GLU A 1 271 ? 1.002 -13.117 16.807 1.00 97.44 271 GLU A CA 1
ATOM 2235 C C . GLU A 1 271 ? 1.428 -12.865 15.357 1.00 97.44 271 GLU A C 1
ATOM 2237 O O . GLU A 1 271 ? 1.857 -13.782 14.658 1.00 97.44 271 GLU A O 1
ATOM 2242 N N . LEU A 1 272 ? 1.360 -11.612 14.901 1.00 97.50 272 LEU A N 1
ATOM 2243 C CA . LEU A 1 272 ? 1.791 -11.236 13.556 1.00 97.50 272 LEU A CA 1
ATOM 2244 C C . LEU A 1 272 ? 3.280 -11.530 13.322 1.00 97.50 272 LEU A C 1
ATOM 2246 O O . LEU A 1 272 ? 3.668 -12.030 12.268 1.00 97.50 272 LEU A O 1
ATOM 2250 N N . VAL A 1 273 ? 4.128 -11.200 14.297 1.00 98.38 273 VAL A N 1
ATOM 2251 C CA . VAL A 1 273 ? 5.571 -11.455 14.211 1.00 98.38 273 VAL A CA 1
ATOM 2252 C C . VAL A 1 273 ? 5.858 -12.952 14.165 1.00 98.38 273 VAL A C 1
ATOM 2254 O O . VAL A 1 273 ? 6.685 -13.374 13.359 1.00 98.38 273 VAL A O 1
ATOM 2257 N N . GLN A 1 274 ? 5.168 -13.744 14.987 1.00 97.94 274 GLN A N 1
ATOM 2258 C CA . GLN A 1 274 ? 5.345 -15.194 15.049 1.00 97.94 274 GLN A CA 1
ATOM 2259 C C . GLN A 1 274 ? 4.851 -15.889 13.775 1.00 97.94 274 GLN A C 1
ATOM 2261 O O . GLN A 1 274 ? 5.626 -16.600 13.141 1.00 97.94 274 GLN A O 1
ATOM 2266 N N . SER A 1 275 ? 3.603 -15.639 13.369 1.00 96.56 275 SER A N 1
ATOM 2267 C CA . SER A 1 275 ? 2.970 -16.283 12.204 1.00 96.56 275 SER A CA 1
ATOM 2268 C C . SER A 1 275 ? 3.728 -16.044 10.900 1.00 96.56 275 SER A C 1
ATOM 2270 O O . SER A 1 275 ? 3.859 -16.950 10.086 1.00 96.56 275 SER A O 1
ATOM 2272 N N . LEU A 1 276 ? 4.293 -14.848 10.717 1.00 97.81 276 LEU A N 1
ATOM 2273 C CA . LEU A 1 276 ? 5.046 -14.505 9.509 1.00 97.81 276 LEU A CA 1
ATOM 2274 C C . LEU A 1 276 ? 6.558 -14.731 9.631 1.00 97.81 276 LEU A C 1
ATOM 2276 O O . LEU A 1 276 ? 7.283 -14.394 8.685 1.00 97.81 276 LEU A O 1
ATOM 2280 N N . ALA A 1 277 ? 7.025 -15.264 10.766 1.00 97.81 277 ALA A N 1
ATOM 2281 C CA . ALA A 1 277 ? 8.438 -15.428 11.107 1.00 97.81 277 ALA A CA 1
ATOM 2282 C C . ALA A 1 277 ? 9.255 -14.138 10.877 1.00 97.81 277 ALA A C 1
ATOM 2284 O O . ALA A 1 277 ? 10.322 -14.137 10.256 1.00 97.81 277 ALA A O 1
ATOM 2285 N N . LEU A 1 278 ? 8.723 -12.999 11.330 1.00 97.75 278 LEU A N 1
ATOM 2286 C CA . LEU A 1 278 ? 9.373 -11.702 11.154 1.00 97.75 278 LEU A CA 1
ATOM 2287 C C . LEU A 1 278 ? 10.545 -11.542 12.121 1.00 97.75 278 LEU A C 1
ATOM 2289 O O . LEU A 1 278 ? 10.462 -11.906 13.289 1.00 97.75 278 LEU A O 1
ATOM 2293 N N . ASN A 1 279 ? 11.588 -10.848 11.659 1.00 96.88 279 ASN A N 1
ATOM 2294 C CA . ASN A 1 279 ? 12.744 -10.465 12.473 1.00 96.88 279 ASN A CA 1
ATOM 2295 C C . ASN A 1 279 ? 12.817 -8.935 12.662 1.00 96.88 279 ASN A C 1
ATOM 2297 O O . ASN A 1 279 ? 13.702 -8.277 12.105 1.00 96.88 279 ASN A O 1
ATOM 2301 N N . PRO A 1 280 ? 11.866 -8.319 13.392 1.00 96.50 280 PRO A N 1
ATOM 2302 C CA . PRO A 1 280 ? 11.868 -6.881 13.632 1.00 96.50 280 PRO A CA 1
ATOM 2303 C C . PRO A 1 280 ? 13.065 -6.450 14.489 1.00 96.50 280 PRO A C 1
ATOM 2305 O O . PRO A 1 280 ? 13.312 -6.971 15.574 1.00 96.50 280 PRO A O 1
ATOM 2308 N N . VAL A 1 281 ? 13.784 -5.425 14.026 1.00 94.94 281 VAL A N 1
ATOM 2309 C CA . VAL A 1 281 ? 14.901 -4.833 14.775 1.00 94.94 281 VAL A CA 1
ATOM 2310 C C . VAL A 1 281 ? 14.375 -3.745 15.706 1.00 94.94 281 VAL A C 1
ATOM 2312 O O . VAL A 1 281 ? 14.095 -2.619 15.282 1.00 94.94 281 VAL A O 1
ATOM 2315 N N . TYR A 1 282 ? 14.248 -4.075 16.988 1.00 91.44 282 TYR A N 1
ATOM 2316 C CA . TYR A 1 282 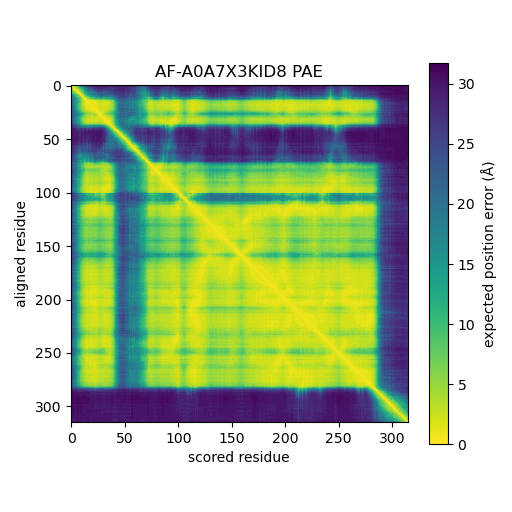? 13.863 -3.119 18.023 1.00 91.44 282 TYR A CA 1
ATOM 2317 C C . TYR A 1 282 ? 15.067 -2.304 18.496 1.00 91.44 282 TYR A C 1
ATOM 2319 O O . TYR A 1 282 ? 16.177 -2.814 18.643 1.00 91.44 282 TYR A O 1
ATOM 2327 N N . ALA A 1 283 ? 14.850 -1.019 18.783 1.00 84.00 283 ALA A N 1
ATOM 2328 C CA . ALA A 1 283 ? 15.874 -0.221 19.438 1.00 84.00 283 ALA A CA 1
ATOM 2329 C C . ALA A 1 283 ? 16.122 -0.787 20.844 1.00 84.00 283 ALA A C 1
ATOM 2331 O O . ALA A 1 283 ? 15.217 -0.803 21.680 1.00 84.00 283 ALA A O 1
ATOM 2332 N N . THR A 1 284 ? 17.350 -1.221 21.131 1.00 73.81 284 THR A N 1
ATOM 2333 C CA . THR A 1 284 ? 17.748 -1.572 22.497 1.00 73.81 284 THR A CA 1
ATOM 2334 C C . THR A 1 284 ? 17.525 -0.352 23.385 1.00 73.81 284 THR A C 1
ATOM 2336 O O . THR A 1 284 ? 18.061 0.725 23.091 1.00 73.81 284 THR A O 1
ATOM 2339 N N . LYS A 1 285 ? 16.761 -0.492 24.477 1.00 55.88 285 LYS A N 1
ATOM 2340 C CA . LYS A 1 285 ? 16.714 0.543 25.517 1.00 55.88 285 LYS A CA 1
ATOM 2341 C C . LYS A 1 285 ? 18.162 0.803 25.926 1.00 55.88 285 LYS A C 1
ATOM 2343 O O . LYS A 1 285 ? 18.816 -0.101 26.439 1.00 55.88 285 LYS A O 1
ATOM 2348 N N . LYS A 1 286 ? 18.688 2.007 25.665 1.00 45.91 286 LYS A N 1
ATOM 2349 C CA . LYS A 1 286 ? 19.973 2.424 26.237 1.00 45.91 286 LYS A CA 1
ATOM 2350 C C . LYS A 1 286 ? 19.829 2.236 27.741 1.00 45.91 286 LYS A C 1
ATOM 2352 O O . LYS A 1 286 ? 19.074 2.977 28.367 1.00 45.91 286 LYS A O 1
ATOM 2357 N N . GLY A 1 287 ? 20.497 1.224 28.296 1.00 39.16 287 GLY A N 1
ATOM 2358 C CA . GLY A 1 287 ? 20.580 1.044 29.735 1.00 39.16 287 GLY A CA 1
ATOM 2359 C C . GLY A 1 287 ? 20.974 2.381 30.342 1.00 39.16 287 GLY A C 1
ATOM 2360 O O . GLY A 1 287 ? 21.852 3.063 29.804 1.00 39.16 287 GLY A O 1
ATOM 2361 N N . ASN A 1 288 ? 20.266 2.791 31.395 1.00 35.22 288 ASN A N 1
ATOM 2362 C CA . ASN A 1 288 ? 20.587 3.986 32.156 1.00 35.22 288 ASN A CA 1
ATOM 2363 C C . ASN A 1 288 ? 22.098 3.997 32.409 1.00 35.22 288 ASN A C 1
ATOM 2365 O O . ASN A 1 288 ? 22.595 3.271 33.270 1.00 35.22 288 ASN A O 1
ATOM 2369 N N . LYS A 1 289 ? 22.847 4.837 31.683 1.00 39.25 289 LYS A N 1
ATOM 2370 C CA . LYS A 1 289 ? 24.149 5.285 32.163 1.00 39.25 289 LYS A CA 1
ATOM 2371 C C . LYS A 1 289 ? 23.820 6.119 33.388 1.00 39.25 289 LYS A C 1
ATOM 2373 O O . LYS A 1 289 ? 23.621 7.326 33.279 1.00 39.25 289 LYS A O 1
ATOM 2378 N N . VAL A 1 290 ? 23.723 5.458 34.543 1.00 41.09 290 VAL A N 1
ATOM 2379 C CA . VAL A 1 290 ? 23.814 6.109 35.844 1.00 41.09 290 VAL A CA 1
ATOM 2380 C C . VAL A 1 290 ? 25.015 7.026 35.725 1.00 41.09 290 VAL A C 1
ATOM 2382 O O . VAL A 1 290 ? 26.142 6.583 35.485 1.00 41.09 290 VAL A O 1
ATOM 2385 N N . SER A 1 291 ? 24.746 8.325 35.757 1.00 40.97 291 SER A N 1
ATOM 2386 C CA . SER A 1 291 ? 25.759 9.336 35.568 1.00 40.97 291 SER A CA 1
ATOM 2387 C C . SER A 1 291 ? 26.819 9.134 36.653 1.00 40.97 291 SER A C 1
ATOM 2389 O O . SER A 1 291 ? 26.644 9.485 37.820 1.00 40.97 291 SER A O 1
ATOM 2391 N N . LYS A 1 292 ? 27.986 8.606 36.262 1.00 41.34 292 LYS A N 1
ATOM 2392 C CA . LYS A 1 292 ? 29.213 8.550 37.082 1.00 41.34 292 LYS A CA 1
ATOM 2393 C C . LYS A 1 292 ? 29.706 9.948 37.521 1.00 41.34 292 LYS A C 1
ATOM 2395 O O . LYS A 1 292 ? 30.787 10.071 38.082 1.00 41.34 292 LYS A O 1
ATOM 2400 N N . ARG A 1 293 ? 28.909 11.010 37.335 1.00 44.53 293 ARG A N 1
ATOM 2401 C CA . ARG A 1 293 ? 29.163 12.376 37.808 1.00 44.53 293 ARG A CA 1
ATOM 2402 C C . ARG A 1 293 ? 28.728 12.643 39.255 1.00 44.53 293 ARG A C 1
ATOM 2404 O O . ARG A 1 293 ? 29.163 13.644 39.808 1.00 44.53 293 ARG A O 1
ATOM 2411 N N . ARG A 1 294 ? 27.966 11.756 39.914 1.00 45.28 294 ARG A N 1
ATOM 2412 C CA . ARG A 1 294 ? 27.544 11.959 41.323 1.00 45.28 294 ARG A CA 1
ATOM 2413 C C . ARG A 1 294 ? 28.366 11.227 42.398 1.00 45.28 294 ARG A C 1
ATOM 2415 O O . ARG A 1 294 ? 28.148 11.483 43.577 1.00 45.28 294 ARG A O 1
ATOM 2422 N N . LYS A 1 295 ? 29.341 10.375 42.038 1.00 41.31 295 LYS A N 1
ATOM 2423 C CA . LYS A 1 295 ? 30.263 9.746 43.019 1.00 41.31 295 LYS A CA 1
ATOM 2424 C C . LYS A 1 295 ? 31.593 10.493 43.215 1.00 41.31 295 LYS A C 1
ATOM 2426 O O . LYS A 1 295 ? 32.194 10.367 44.276 1.00 41.31 295 LYS A O 1
ATOM 2431 N N . VAL A 1 296 ? 32.023 11.331 42.265 1.00 44.94 296 VAL A N 1
ATOM 2432 C CA . VAL A 1 296 ? 33.300 12.072 42.381 1.00 44.94 296 VAL A CA 1
ATOM 2433 C C . VAL A 1 296 ? 33.175 13.326 43.265 1.00 44.94 296 VAL A C 1
ATOM 2435 O O . VAL A 1 296 ? 34.137 13.712 43.927 1.00 44.94 296 VAL A O 1
ATOM 2438 N N . SER A 1 297 ? 31.981 13.922 43.377 1.00 47.78 297 SER A N 1
ATOM 2439 C CA . SER A 1 297 ? 31.745 15.057 44.284 1.00 47.78 297 SER A CA 1
ATOM 2440 C C . SER A 1 297 ? 31.663 14.642 45.760 1.00 47.78 297 SER A C 1
ATOM 2442 O O . SER A 1 297 ? 32.102 15.398 46.624 1.00 47.78 297 SER A O 1
ATOM 2444 N N . LYS A 1 298 ? 31.199 13.419 46.067 1.00 47.66 298 LYS A N 1
ATOM 2445 C CA . LYS A 1 298 ? 31.108 12.924 47.454 1.00 47.66 298 LYS A CA 1
ATOM 2446 C C . LYS A 1 298 ? 32.472 12.492 48.021 1.00 47.66 298 LYS A C 1
ATOM 2448 O O . LYS A 1 298 ? 32.746 12.758 49.187 1.00 47.66 298 LYS A O 1
ATOM 2453 N N . LEU A 1 299 ? 33.378 11.952 47.193 1.00 46.84 299 LEU A N 1
ATOM 2454 C CA . LEU A 1 299 ? 34.758 11.636 47.610 1.00 46.84 299 LEU A CA 1
ATOM 2455 C C . LEU A 1 299 ? 35.658 12.877 47.769 1.00 46.84 299 LEU A C 1
ATOM 2457 O O . LEU A 1 299 ? 36.532 12.888 48.636 1.00 46.84 299 LEU A O 1
ATOM 2461 N N . ARG A 1 300 ? 35.436 13.951 46.996 1.00 49.88 300 ARG A N 1
ATOM 2462 C CA . ARG A 1 300 ? 36.162 15.224 47.186 1.00 49.88 300 ARG A CA 1
ATOM 2463 C C . ARG A 1 300 ? 35.679 16.020 48.406 1.00 49.88 300 ARG A C 1
ATOM 2465 O O . ARG A 1 300 ? 36.494 16.695 49.031 1.00 49.88 300 ARG A O 1
ATOM 2472 N N . ALA A 1 301 ? 34.405 15.904 48.790 1.00 50.31 301 ALA A N 1
ATOM 2473 C CA . ALA A 1 301 ? 33.876 16.540 50.000 1.00 50.31 301 ALA A CA 1
ATOM 2474 C C . ALA A 1 301 ? 34.366 15.865 51.299 1.00 50.31 301 ALA A C 1
ATOM 2476 O O . ALA A 1 301 ? 34.617 16.554 52.287 1.00 50.31 301 ALA A O 1
ATOM 2477 N N . LEU A 1 302 ? 34.592 14.544 51.291 1.00 50.47 302 LEU A N 1
ATOM 2478 C CA . LEU A 1 302 ? 35.103 13.820 52.464 1.00 50.47 302 LEU A CA 1
ATOM 2479 C C . LEU A 1 302 ? 36.611 14.052 52.698 1.00 50.47 302 LEU A C 1
ATOM 2481 O O . LEU A 1 302 ? 37.050 14.181 53.837 1.00 50.47 302 LEU A O 1
ATOM 2485 N N . ARG A 1 303 ? 37.404 14.221 51.628 1.00 51.94 303 ARG A N 1
ATOM 2486 C CA . ARG A 1 303 ? 38.847 14.533 51.723 1.00 51.94 303 ARG A CA 1
ATOM 2487 C C . ARG A 1 303 ? 39.164 15.965 52.180 1.00 51.94 303 ARG A C 1
ATOM 2489 O O . ARG A 1 303 ? 40.274 16.206 52.645 1.00 51.94 303 ARG A O 1
ATOM 2496 N N . ARG A 1 304 ? 38.216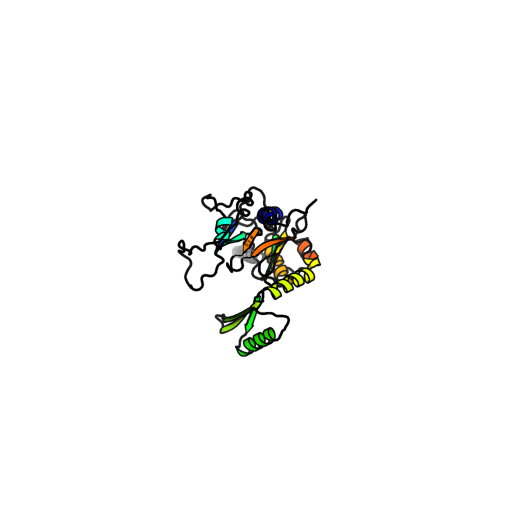 16.907 52.086 1.00 52.59 304 ARG A N 1
ATOM 2497 C CA . ARG A 1 304 ? 38.378 18.280 52.610 1.00 52.59 304 ARG A CA 1
ATOM 2498 C C . ARG A 1 304 ? 37.993 18.433 54.087 1.00 52.59 304 ARG A C 1
ATOM 2500 O O . ARG A 1 304 ? 38.497 19.348 54.724 1.00 52.59 304 ARG A O 1
ATOM 2507 N N . ARG A 1 305 ? 37.192 17.523 54.662 1.00 52.12 305 ARG A N 1
ATOM 2508 C CA . ARG A 1 305 ? 36.890 17.525 56.111 1.00 52.12 305 ARG A CA 1
ATOM 2509 C C . ARG A 1 305 ? 37.945 16.814 56.967 1.00 52.12 305 ARG A C 1
ATOM 2511 O O . ARG A 1 305 ? 38.118 17.193 58.114 1.00 52.12 305 ARG A O 1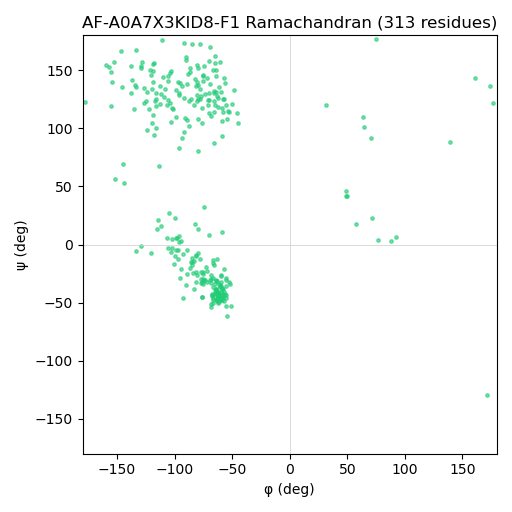
ATOM 2518 N N . GLY A 1 306 ? 38.716 15.875 56.408 1.00 49.75 306 GLY A N 1
ATOM 2519 C CA . GLY A 1 306 ? 39.814 15.204 57.129 1.00 49.75 306 GLY A CA 1
ATOM 2520 C C . GLY A 1 306 ? 41.141 15.978 57.201 1.00 49.75 306 GLY A C 1
ATOM 2521 O O . GLY A 1 306 ? 42.047 15.558 57.910 1.00 49.75 306 GLY A O 1
ATOM 2522 N N . ARG A 1 307 ? 41.286 17.096 56.470 1.00 51.00 307 ARG A N 1
ATOM 2523 C CA . ARG A 1 307 ? 42.537 17.886 56.425 1.00 51.00 307 ARG A CA 1
ATOM 2524 C C . ARG A 1 307 ? 42.501 19.170 57.265 1.00 51.00 307 ARG A C 1
ATOM 2526 O O . ARG A 1 307 ? 43.541 19.789 57.431 1.00 51.00 307 ARG A O 1
ATOM 2533 N N . MET A 1 308 ? 41.345 19.535 57.834 1.00 50.59 308 MET A N 1
ATOM 2534 C CA . MET A 1 308 ? 41.217 20.664 58.775 1.00 50.59 308 MET A CA 1
ATOM 2535 C C . MET A 1 308 ? 41.239 20.250 60.258 1.00 50.59 308 MET A C 1
ATOM 2537 O O . MET A 1 308 ? 41.284 21.124 61.113 1.00 50.59 308 MET A O 1
ATOM 2541 N N . SER A 1 309 ? 41.266 18.951 60.591 1.00 50.69 309 SER A N 1
ATOM 2542 C CA . SER A 1 309 ? 41.335 18.482 61.990 1.00 50.69 309 SER A CA 1
ATOM 2543 C C . SER A 1 309 ? 42.742 18.084 62.466 1.00 50.69 309 SER A C 1
ATOM 2545 O O . SER A 1 309 ? 42.878 17.575 63.572 1.00 50.69 309 SER A O 1
ATOM 2547 N N . ARG A 1 310 ? 43.794 18.288 61.657 1.00 52.72 310 ARG A N 1
ATOM 2548 C CA . ARG A 1 310 ? 45.198 17.967 62.012 1.00 52.72 310 ARG A CA 1
ATOM 2549 C C . ARG A 1 310 ? 46.131 19.186 62.102 1.00 52.72 310 ARG A C 1
ATOM 2551 O O . ARG A 1 310 ? 47.336 19.009 62.168 1.00 52.72 310 ARG A O 1
ATOM 2558 N N . ALA A 1 311 ? 45.591 20.407 62.134 1.00 52.50 311 ALA A N 1
ATOM 2559 C CA . ALA A 1 311 ? 46.372 21.646 62.285 1.00 52.50 311 ALA A CA 1
ATOM 2560 C C . ALA A 1 311 ? 46.093 22.397 63.609 1.00 52.50 311 ALA A C 1
ATOM 2562 O O . ALA A 1 311 ? 46.335 23.594 63.706 1.00 52.50 311 ALA A O 1
ATOM 2563 N N . LYS A 1 312 ? 45.557 21.709 64.629 1.00 53.84 312 LYS A N 1
ATOM 2564 C CA . LYS A 1 312 ? 45.332 22.258 65.980 1.00 53.84 312 LYS A CA 1
ATOM 2565 C C . LYS A 1 312 ? 45.580 21.211 67.078 1.00 53.84 312 LYS A C 1
ATOM 2567 O O . LYS A 1 312 ? 44.710 20.984 67.900 1.00 53.84 312 LYS A O 1
ATOM 2572 N N . VAL A 1 313 ? 46.739 20.551 67.084 1.00 46.62 313 VAL A N 1
ATOM 2573 C CA . VAL A 1 313 ? 47.317 19.910 68.286 1.00 46.62 313 VAL A CA 1
ATOM 2574 C C . VAL A 1 313 ? 48.830 19.838 68.071 1.00 46.62 313 VAL A C 1
ATOM 2576 O O . VAL A 1 313 ? 49.264 19.207 67.112 1.00 46.62 313 VAL A O 1
ATOM 2579 N N . GLY A 1 314 ? 49.609 20.485 68.935 1.00 40.47 314 GLY A N 1
ATOM 2580 C CA . GLY A 1 314 ? 51.073 20.416 68.930 1.00 40.47 314 GLY A CA 1
ATOM 2581 C C . GLY A 1 314 ? 51.703 21.775 69.193 1.00 40.47 314 GLY A C 1
ATOM 2582 O O . GLY A 1 314 ? 51.925 22.530 68.253 1.00 40.47 314 GLY A O 1
ATOM 2583 N N . ARG A 1 315 ? 51.889 22.070 70.483 1.00 42.53 315 ARG A N 1
ATOM 2584 C CA . ARG A 1 315 ? 52.858 23.045 70.991 1.00 42.53 315 ARG A CA 1
ATOM 2585 C C . ARG A 1 315 ? 54.264 22.704 70.519 1.00 42.53 315 ARG A C 1
ATOM 2587 O O . ARG A 1 315 ? 54.518 21.489 70.358 1.00 42.53 315 ARG A O 1
#

Radius of gyration: 27.92 Å; Cα contacts (8 Å, |Δi|>4): 464; chains: 1; bounding box: 89×48×95 Å